Protein AF-A0A1M5EYY9-F1 (afdb_monomer)

Solvent-accessible surface area (backbone atoms only — not comparable to full-atom values): 12484 Å² total; per-residue (Å²): 116,71,72,60,57,56,54,51,54,53,52,53,52,53,55,53,56,55,55,57,59,62,63,67,71,68,77,78,79,82,85,83,82,88,76,80,85,86,78,79,93,73,90,79,90,80,85,82,86,83,90,83,85,82,90,86,84,88,85,92,76,93,71,94,70,79,82,72,68,86,73,81,72,71,72,94,64,74,67,85,48,54,40,85,72,52,74,49,78,46,77,37,87,91,77,74,42,27,37,36,39,36,39,28,36,32,50,79,84,67,50,70,67,62,51,51,51,50,51,64,71,51,48,76,83,57,68,66,54,42,37,38,36,41,38,32,19,49,43,90,87,65,76,72,82,55,96,50,60,76,90,67,45,78,80,53,65,80,50,30,59,34,30,34,32,42,35,41,35,33,56,84,79,69,48,30,37,36,34,36,23,91,73,6,59,67,82,30,72,67,50,76,42,79,55,131

Organism: NCBI:txid1416778

Structure (mmCIF, N/CA/C/O backbone):
data_AF-A0A1M5EYY9-F1
#
_entry.id   AF-A0A1M5EYY9-F1
#
loop_
_atom_site.group_PDB
_atom_site.id
_atom_site.type_symbol
_atom_site.label_atom_id
_atom_site.label_alt_id
_atom_site.label_comp_id
_atom_site.label_asym_id
_atom_site.label_entity_id
_atom_site.label_seq_id
_atom_site.pdbx_PDB_ins_code
_atom_site.Cartn_x
_atom_site.Cartn_y
_atom_site.Cartn_z
_atom_site.occupancy
_atom_site.B_iso_or_equiv
_atom_site.auth_seq_id
_atom_site.auth_comp_id
_atom_site.auth_asym_id
_atom_site.auth_atom_id
_atom_site.pdbx_PDB_model_num
ATOM 1 N N . MET A 1 1 ? -3.120 34.168 -41.313 1.00 60.31 1 MET A N 1
ATOM 2 C CA . MET A 1 1 ? -3.078 32.899 -40.550 1.00 60.31 1 MET A CA 1
ATOM 3 C C . MET A 1 1 ? -1.654 32.469 -40.178 1.00 60.31 1 MET A C 1
ATOM 5 O O . MET A 1 1 ? -1.402 32.264 -39.002 1.00 60.31 1 MET A O 1
ATOM 9 N N . ILE A 1 2 ? -0.697 32.431 -41.116 1.00 65.44 2 ILE A N 1
ATOM 10 C CA . ILE A 1 2 ? 0.693 31.974 -40.869 1.00 65.44 2 ILE A CA 1
ATOM 11 C C . ILE A 1 2 ? 1.450 32.812 -39.813 1.00 65.44 2 ILE A C 1
ATOM 13 O O . ILE A 1 2 ? 2.141 32.257 -38.966 1.00 65.44 2 ILE A O 1
ATOM 17 N N . LYS A 1 3 ? 1.267 34.141 -39.784 1.00 65.44 3 LYS A N 1
ATOM 18 C CA . LYS A 1 3 ? 1.938 35.018 -38.798 1.00 65.44 3 LYS A CA 1
ATOM 19 C C . LYS A 1 3 ? 1.562 34.726 -37.337 1.00 65.44 3 LYS A C 1
ATOM 21 O O . LYS A 1 3 ? 2.393 34.912 -36.457 1.00 65.44 3 LYS A O 1
ATOM 26 N N . LEU A 1 4 ? 0.341 34.251 -37.081 1.00 71.00 4 LEU A N 1
ATOM 27 C CA . LEU A 1 4 ? -0.128 33.967 -35.720 1.00 71.00 4 LEU A CA 1
ATOM 28 C C . LEU A 1 4 ? 0.500 32.674 -35.172 1.00 71.00 4 LEU A C 1
ATOM 30 O O . LEU A 1 4 ? 0.883 32.611 -34.009 1.00 71.00 4 LEU A O 1
ATOM 34 N N . GLN A 1 5 ? 0.677 31.672 -36.038 1.00 70.25 5 GLN A N 1
ATOM 35 C CA . GLN A 1 5 ? 1.289 30.386 -35.690 1.00 70.25 5 GLN A CA 1
ATOM 36 C C . GLN A 1 5 ? 2.778 30.530 -35.342 1.00 70.25 5 GLN A C 1
ATOM 38 O O . GLN A 1 5 ? 3.244 29.948 -34.366 1.00 70.25 5 GLN A O 1
ATOM 43 N N . VAL A 1 6 ? 3.511 31.372 -36.080 1.00 79.00 6 VAL A N 1
ATOM 44 C CA . VAL A 1 6 ? 4.933 31.645 -35.802 1.00 79.00 6 VAL A CA 1
ATOM 45 C C . VAL A 1 6 ? 5.114 32.403 -34.481 1.00 79.00 6 VAL A C 1
ATOM 47 O O . VAL A 1 6 ? 6.054 32.126 -33.740 1.00 79.00 6 VAL A O 1
ATOM 50 N N . SER A 1 7 ? 4.198 33.321 -34.149 1.00 84.06 7 SER A N 1
ATOM 51 C CA . SER A 1 7 ? 4.254 34.077 -32.890 1.00 84.06 7 SER A CA 1
ATOM 52 C C . SER A 1 7 ? 4.060 33.179 -31.667 1.00 84.06 7 SER A C 1
ATOM 54 O O . SER A 1 7 ? 4.813 33.291 -30.703 1.00 84.06 7 SER A O 1
ATOM 56 N N . LEU A 1 8 ? 3.094 32.255 -31.723 1.00 79.44 8 LEU A N 1
ATOM 57 C CA . LEU A 1 8 ? 2.840 31.306 -30.636 1.00 79.44 8 LEU A CA 1
ATOM 58 C C . LEU A 1 8 ? 4.026 30.355 -30.437 1.00 79.44 8 LEU A C 1
ATOM 60 O O . LEU A 1 8 ? 4.475 30.164 -29.310 1.00 79.44 8 LEU A O 1
ATOM 64 N N . ALA A 1 9 ? 4.600 29.827 -31.521 1.00 80.62 9 ALA A N 1
ATOM 65 C CA . ALA A 1 9 ? 5.771 28.952 -31.436 1.00 80.62 9 ALA A CA 1
ATOM 66 C C . ALA A 1 9 ? 6.973 29.637 -30.754 1.00 80.62 9 ALA A C 1
ATOM 68 O O . ALA A 1 9 ? 7.696 29.005 -29.982 1.00 80.62 9 ALA A O 1
ATOM 69 N N . LEU A 1 10 ? 7.163 30.941 -30.986 1.00 81.06 10 LEU A N 1
ATOM 70 C CA . LEU A 1 10 ? 8.251 31.706 -30.378 1.00 81.06 10 LEU A CA 1
ATOM 71 C C . LEU A 1 10 ? 8.053 31.925 -28.868 1.00 81.06 10 LEU A C 1
ATOM 73 O O . LEU A 1 10 ? 9.028 31.910 -28.115 1.00 81.06 10 LEU A O 1
ATOM 77 N N . GLU A 1 11 ? 6.812 32.121 -28.411 1.00 80.81 11 GLU A N 1
ATOM 78 C CA . GLU A 1 11 ? 6.506 32.251 -26.979 1.00 80.81 11 GLU A CA 1
ATOM 79 C C . GLU A 1 11 ? 6.670 30.925 -26.232 1.00 80.81 11 GLU A C 1
ATOM 81 O O . GLU A 1 11 ? 7.304 30.897 -25.174 1.00 80.81 11 GLU A O 1
ATOM 86 N N . TYR A 1 12 ? 6.211 29.813 -26.817 1.00 80.38 12 TYR A N 1
ATOM 87 C CA . TYR A 1 12 ? 6.419 28.477 -26.249 1.00 80.38 12 TYR A CA 1
ATOM 88 C C . TYR A 1 12 ? 7.907 28.138 -26.105 1.00 80.38 12 TYR A C 1
ATOM 90 O O . TYR A 1 12 ? 8.330 27.615 -25.073 1.00 80.38 12 TYR A O 1
ATOM 98 N N . TYR A 1 13 ? 8.726 28.497 -27.096 1.00 79.62 13 TYR A N 1
ATOM 99 C CA . TYR A 1 13 ? 10.167 28.258 -27.042 1.00 79.62 13 TYR A CA 1
ATOM 100 C C . TYR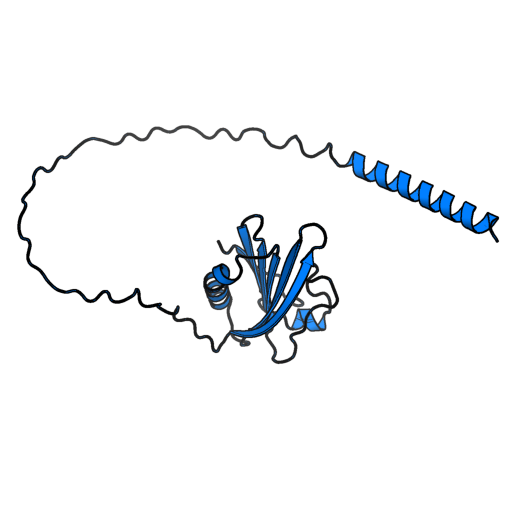 A 1 13 ? 10.867 29.086 -25.947 1.00 79.62 13 TYR A C 1
ATOM 102 O O . TYR A 1 13 ? 11.764 28.588 -25.265 1.00 79.62 13 TYR A O 1
ATOM 110 N N . LYS A 1 14 ? 10.426 30.331 -25.707 1.00 80.19 14 LYS A N 1
ATOM 111 C CA . LYS A 1 14 ? 10.943 31.167 -24.606 1.00 80.19 14 LYS A CA 1
ATOM 112 C C . LYS A 1 14 ? 10.601 30.591 -23.228 1.00 80.19 14 LYS A C 1
ATOM 114 O O . LYS A 1 14 ? 11.478 30.538 -22.365 1.00 80.19 14 LYS A O 1
ATOM 119 N N . LEU A 1 15 ? 9.365 30.124 -23.038 1.00 73.31 15 LEU A N 1
ATOM 120 C CA . LEU A 1 15 ? 8.918 29.457 -21.807 1.00 73.31 15 LEU A CA 1
ATOM 121 C C . LEU A 1 15 ? 9.698 28.163 -21.538 1.00 73.31 15 LEU A C 1
ATOM 123 O O . LEU A 1 15 ? 10.120 27.914 -20.408 1.00 73.31 15 LEU A O 1
ATOM 127 N N . PHE A 1 16 ? 9.964 27.377 -22.583 1.00 74.56 16 PHE A N 1
ATOM 128 C CA . PHE A 1 16 ? 10.744 26.144 -22.484 1.00 74.56 16 PHE A CA 1
ATOM 129 C C . PHE A 1 16 ? 12.193 26.396 -22.023 1.00 74.56 16 PHE A C 1
ATOM 131 O O . PHE A 1 16 ? 12.672 25.738 -21.098 1.00 74.56 16 PHE A O 1
ATOM 138 N N . ILE A 1 17 ? 12.874 27.406 -22.583 1.00 69.50 17 ILE A N 1
ATOM 139 C CA . ILE A 1 17 ? 14.245 27.768 -22.176 1.00 69.50 17 ILE A CA 1
ATOM 140 C C . ILE A 1 17 ? 14.302 28.295 -20.732 1.00 69.50 17 ILE A C 1
ATOM 142 O O . ILE A 1 17 ? 15.270 28.018 -20.019 1.00 69.50 17 ILE A O 1
ATOM 146 N N . MET A 1 18 ? 13.283 29.033 -20.273 1.00 69.00 18 MET A N 1
ATOM 147 C CA . MET A 1 18 ? 13.226 29.515 -18.885 1.00 69.00 18 MET A CA 1
ATOM 148 C C . MET A 1 18 ? 13.110 28.368 -17.871 1.00 69.00 18 MET A C 1
ATOM 150 O O . MET A 1 18 ? 13.798 28.399 -16.851 1.00 69.00 18 MET A O 1
ATOM 154 N N . ASN A 1 19 ? 12.325 27.328 -18.169 1.00 56.75 19 ASN A N 1
ATOM 155 C CA . ASN A 1 19 ? 12.164 26.178 -17.272 1.00 56.75 19 ASN A CA 1
ATOM 156 C C . ASN A 1 19 ? 13.430 25.310 -17.164 1.00 56.75 19 ASN A C 1
ATOM 158 O O . ASN A 1 19 ? 13.747 24.827 -16.077 1.00 56.75 19 ASN A O 1
ATOM 162 N N . ILE A 1 20 ? 14.213 25.173 -18.241 1.00 59.88 20 ILE A N 1
ATOM 163 C CA . ILE A 1 20 ? 15.479 24.415 -18.207 1.00 59.88 20 ILE A CA 1
ATOM 164 C C . ILE A 1 20 ? 16.518 25.094 -17.302 1.00 59.88 20 ILE A C 1
ATOM 166 O O . ILE A 1 20 ? 17.235 24.419 -16.562 1.00 59.88 20 ILE A O 1
ATOM 170 N N . LYS A 1 21 ? 16.583 26.432 -17.300 1.00 54.97 21 LYS A N 1
ATOM 171 C CA . LYS A 1 21 ? 17.525 27.166 -16.437 1.00 54.97 21 LYS A CA 1
ATOM 172 C C . LYS A 1 21 ? 17.175 27.065 -14.951 1.00 54.97 21 LYS A C 1
ATOM 174 O O . LYS A 1 21 ? 1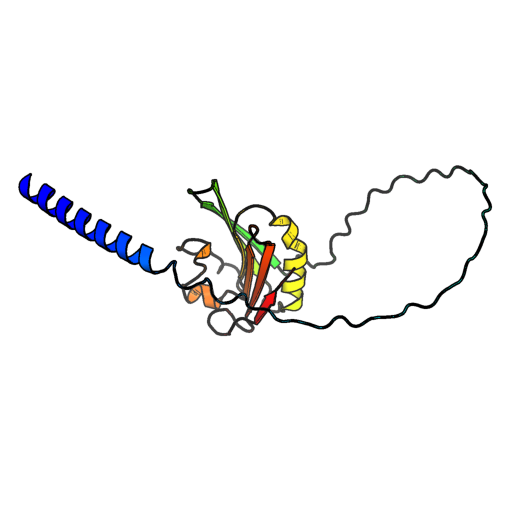8.085 27.064 -14.128 1.00 54.97 21 LYS A O 1
ATOM 179 N N . LEU A 1 22 ? 15.891 26.939 -14.609 1.00 54.88 22 LEU A N 1
ATOM 180 C CA . LEU A 1 22 ? 15.452 26.806 -13.217 1.00 54.88 22 LEU A CA 1
ATOM 181 C C . LEU A 1 22 ? 15.799 25.424 -12.629 1.00 54.88 22 LEU A C 1
ATOM 183 O O . LEU A 1 22 ? 16.134 25.324 -11.453 1.00 54.88 22 LEU A O 1
ATOM 187 N N . SER A 1 23 ? 15.814 24.375 -13.460 1.00 49.88 2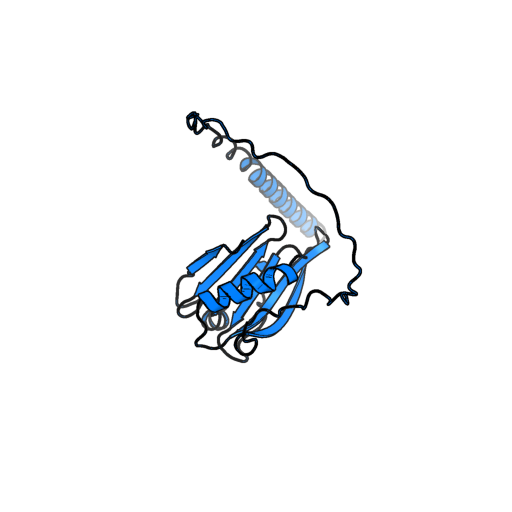3 SER A N 1
ATOM 188 C CA . SER A 1 23 ? 16.187 23.014 -13.045 1.00 49.88 23 SER A CA 1
ATOM 189 C C . SER A 1 23 ? 17.683 22.842 -12.750 1.00 49.88 23 SER A C 1
ATOM 191 O O . SER A 1 23 ? 18.046 21.966 -11.967 1.00 49.88 23 SER A O 1
ATOM 193 N N . LEU A 1 24 ? 18.563 23.651 -13.348 1.00 49.06 24 LEU A N 1
ATOM 194 C CA . LEU A 1 24 ? 20.020 23.504 -13.200 1.00 49.06 24 LEU A CA 1
ATOM 195 C C . LEU A 1 24 ? 20.590 24.154 -11.928 1.00 49.06 24 LEU A C 1
ATOM 197 O O . LEU A 1 24 ? 21.724 23.868 -11.555 1.00 49.06 24 LEU A O 1
ATOM 201 N N . ILE A 1 25 ? 19.813 24.984 -11.226 1.00 51.44 25 ILE A N 1
ATOM 202 C CA . ILE A 1 25 ? 20.265 25.671 -10.001 1.00 51.44 25 ILE A CA 1
ATOM 203 C C . ILE A 1 25 ? 20.054 24.800 -8.741 1.00 51.44 25 ILE A C 1
ATOM 205 O O . ILE A 1 25 ? 20.650 25.060 -7.699 1.00 51.44 25 ILE A O 1
ATOM 209 N N . SER A 1 26 ? 19.291 23.704 -8.826 1.00 44.94 26 SER A N 1
ATOM 210 C CA . SER A 1 26 ? 18.960 22.859 -7.664 1.00 44.94 26 SER A CA 1
ATOM 211 C C . SER A 1 26 ? 19.968 21.736 -7.357 1.00 44.94 26 SER A C 1
ATOM 213 O O . SER A 1 26 ? 19.846 21.089 -6.317 1.00 44.94 26 SER A O 1
ATOM 215 N N . CYS A 1 27 ? 20.960 21.472 -8.213 1.00 44.81 27 CYS A N 1
ATOM 216 C CA . CYS A 1 27 ? 21.860 20.317 -8.044 1.00 44.81 27 CYS A CA 1
ATOM 217 C C . CYS A 1 27 ? 23.117 20.586 -7.194 1.00 44.81 27 CYS A C 1
ATOM 219 O O . CYS A 1 27 ? 23.891 19.663 -6.961 1.00 44.81 27 CYS A O 1
ATOM 221 N N . ALA A 1 28 ? 23.335 21.809 -6.698 1.00 48.44 28 ALA A N 1
ATOM 222 C CA . ALA A 1 28 ? 24.574 22.165 -5.993 1.00 48.44 28 ALA A CA 1
ATOM 223 C C . ALA A 1 28 ? 24.496 22.123 -4.449 1.00 48.44 28 ALA A C 1
ATOM 225 O O . ALA A 1 28 ? 25.491 22.411 -3.791 1.00 48.44 28 ALA A O 1
ATOM 226 N N . ALA A 1 29 ? 23.354 21.766 -3.845 1.00 49.75 29 ALA A N 1
ATOM 227 C CA . ALA A 1 29 ? 23.139 21.930 -2.397 1.00 49.75 29 ALA A CA 1
ATOM 228 C C . ALA A 1 29 ? 23.189 20.642 -1.540 1.00 49.75 29 ALA A C 1
ATOM 230 O O . ALA A 1 29 ? 22.936 20.716 -0.342 1.00 49.75 29 ALA A O 1
ATOM 231 N N . PHE A 1 30 ? 23.540 19.473 -2.092 1.00 48.72 30 PHE A N 1
ATOM 232 C CA . PHE A 1 30 ? 23.491 18.190 -1.355 1.00 48.72 30 PHE A CA 1
ATOM 233 C C . PHE A 1 30 ? 24.850 17.497 -1.132 1.00 48.72 30 PHE A C 1
ATOM 235 O O . 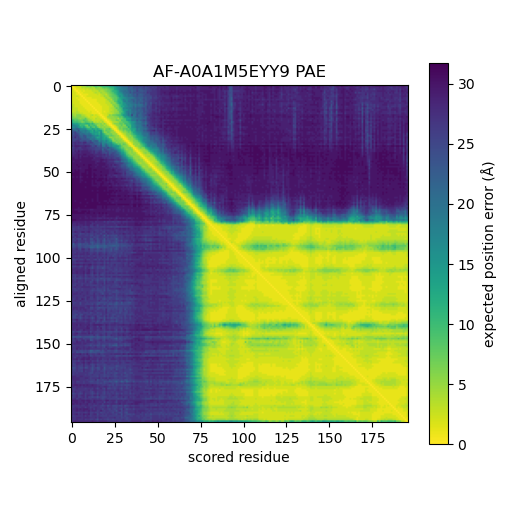PHE A 1 30 ? 24.904 16.287 -0.937 1.00 48.72 30 PHE A O 1
ATOM 242 N N . ALA A 1 31 ? 25.959 18.244 -1.118 1.00 46.03 31 ALA A N 1
ATOM 243 C CA . ALA A 1 31 ? 27.308 17.675 -0.970 1.00 46.03 31 ALA A CA 1
ATOM 244 C C . ALA A 1 31 ? 28.025 17.993 0.365 1.00 46.03 31 ALA A C 1
ATOM 246 O O . ALA A 1 31 ? 29.251 17.963 0.401 1.00 46.03 31 ALA A O 1
ATOM 247 N N . ILE A 1 32 ? 27.315 18.295 1.469 1.00 51.81 32 ILE A N 1
ATOM 248 C CA . ILE A 1 32 ? 27.962 18.630 2.767 1.00 51.81 32 ILE A CA 1
ATOM 249 C C . ILE A 1 32 ? 27.332 17.923 3.989 1.00 51.81 32 ILE A C 1
ATOM 251 O O . ILE A 1 32 ? 27.201 18.518 5.051 1.00 51.81 32 ILE A O 1
ATOM 255 N N . PHE A 1 33 ? 26.951 16.643 3.894 1.00 46.50 33 PHE A N 1
ATOM 256 C CA . PHE A 1 33 ? 26.529 15.876 5.090 1.00 46.50 33 PHE A CA 1
ATOM 257 C C . PHE A 1 33 ? 27.184 14.498 5.264 1.00 46.50 33 PHE A C 1
ATOM 259 O O . PHE A 1 33 ? 26.680 13.654 5.997 1.00 46.50 33 PHE A O 1
ATOM 266 N N . LEU A 1 34 ? 28.366 14.285 4.681 1.00 46.81 34 LEU A N 1
ATOM 267 C CA . LEU A 1 34 ? 29.243 13.175 5.067 1.00 46.81 34 LEU A CA 1
ATOM 268 C C . LEU A 1 34 ? 30.463 13.733 5.798 1.00 46.81 34 LEU A C 1
ATOM 270 O O . LEU A 1 34 ? 31.532 13.899 5.222 1.00 46.81 34 LEU A O 1
ATOM 274 N N . SER A 1 35 ? 30.270 14.049 7.079 1.00 38.69 35 SER A N 1
ATOM 275 C CA . SER A 1 35 ? 31.364 14.330 8.006 1.00 38.69 35 SER A CA 1
ATOM 276 C C . SER A 1 35 ? 31.209 13.443 9.241 1.00 38.69 35 SER A C 1
ATOM 278 O O . SER A 1 35 ? 30.423 13.715 10.141 1.00 38.69 35 SER A O 1
ATOM 280 N N . CYS A 1 36 ? 31.924 12.320 9.182 1.00 36.38 36 CYS A N 1
ATOM 281 C CA . CYS A 1 36 ? 32.606 11.628 10.271 1.00 36.38 36 CYS A CA 1
ATOM 282 C C . CYS A 1 36 ? 31.922 11.606 11.652 1.00 36.38 36 CYS A C 1
ATOM 284 O O . CYS A 1 36 ? 32.175 12.468 12.492 1.00 36.38 36 CYS A O 1
ATOM 286 N N . SER A 1 37 ? 31.190 10.525 11.949 1.00 38.16 37 SER A N 1
ATOM 287 C CA . SER A 1 37 ? 31.068 10.049 13.331 1.00 38.16 37 SER A CA 1
ATOM 288 C C . SER A 1 37 ? 32.141 8.989 13.572 1.00 38.16 37 SER A C 1
ATOM 290 O O . SER A 1 37 ? 32.066 7.869 13.073 1.00 38.16 37 SER A O 1
ATOM 292 N N . ASN A 1 38 ? 33.186 9.412 14.278 1.00 45.59 38 ASN A N 1
ATOM 293 C CA . ASN A 1 38 ? 34.264 8.587 14.800 1.00 45.59 38 ASN A CA 1
ATOM 294 C C . ASN A 1 38 ? 33.724 7.811 16.012 1.00 45.59 38 ASN A C 1
ATOM 296 O O . ASN A 1 38 ? 33.274 8.429 16.978 1.00 45.59 38 ASN A O 1
ATOM 300 N N . GLY A 1 39 ? 33.774 6.480 15.974 1.00 39.44 39 GLY A N 1
ATOM 301 C CA . GLY A 1 39 ? 33.230 5.616 17.022 1.00 39.44 39 GLY A CA 1
ATOM 302 C C . GLY A 1 39 ? 34.178 4.484 17.397 1.00 39.44 39 GLY A C 1
ATOM 303 O O . GLY A 1 39 ? 33.985 3.365 16.953 1.00 39.44 39 GLY A O 1
ATOM 304 N N . ASN A 1 40 ? 35.184 4.828 18.205 1.00 38.59 40 ASN A N 1
ATOM 305 C CA . ASN A 1 40 ? 35.951 4.004 19.149 1.00 38.59 40 ASN A CA 1
ATOM 306 C C . ASN A 1 40 ? 36.072 2.487 18.908 1.00 38.59 40 ASN A C 1
ATOM 308 O O . ASN A 1 40 ? 35.188 1.710 19.268 1.00 38.59 40 ASN A O 1
ATOM 312 N N . ASP A 1 41 ? 37.290 2.084 18.544 1.00 45.34 41 ASP A N 1
ATOM 313 C CA . ASP A 1 41 ? 37.841 0.759 18.811 1.00 45.34 41 ASP A CA 1
ATOM 314 C C . ASP A 1 41 ? 37.881 0.483 20.322 1.00 45.34 41 ASP A C 1
ATOM 316 O O . ASP A 1 41 ? 38.581 1.158 21.088 1.00 45.34 41 ASP A O 1
ATOM 320 N N . LYS A 1 42 ? 37.173 -0.558 20.765 1.00 43.19 42 LYS A N 1
ATOM 321 C CA . LYS A 1 42 ? 37.460 -1.228 22.034 1.00 43.19 42 LYS A CA 1
ATOM 322 C C . LYS A 1 42 ? 37.739 -2.700 21.776 1.00 43.19 42 LYS A C 1
ATOM 324 O O . LYS A 1 42 ? 36.891 -3.440 21.296 1.00 43.19 42 LYS A O 1
ATOM 329 N N . LYS A 1 43 ? 38.976 -3.061 22.119 1.00 41.59 43 LYS A N 1
ATOM 330 C CA . LYS A 1 43 ? 39.503 -4.412 22.292 1.00 41.59 43 LYS A CA 1
ATOM 331 C C . LYS A 1 43 ? 38.551 -5.266 23.127 1.00 41.59 43 LYS A C 1
ATOM 333 O O . LYS A 1 43 ? 38.216 -4.870 24.241 1.00 41.59 43 LYS A O 1
ATOM 338 N N . GLU A 1 44 ? 38.262 -6.464 22.642 1.00 40.69 44 GLU A N 1
ATOM 339 C CA . GLU A 1 44 ? 37.869 -7.589 23.484 1.00 40.69 44 GLU A CA 1
ATOM 340 C C . GLU A 1 44 ? 38.920 -8.693 23.352 1.00 40.69 44 GLU A C 1
ATOM 342 O O . GLU A 1 44 ? 39.255 -9.152 22.259 1.00 40.69 44 GLU A O 1
ATOM 347 N N . GLU A 1 45 ? 39.494 -9.048 24.499 1.00 40.41 45 GLU A N 1
ATOM 348 C CA . GLU A 1 45 ? 40.287 -10.250 24.710 1.00 40.41 45 GLU A CA 1
ATOM 349 C C . GLU A 1 45 ? 39.358 -11.468 24.672 1.00 40.41 45 GLU A C 1
ATOM 351 O O . GLU A 1 45 ? 38.385 -11.521 25.420 1.00 40.41 45 GLU A O 1
ATOM 356 N N . SER A 1 46 ? 39.694 -12.491 23.883 1.00 35.88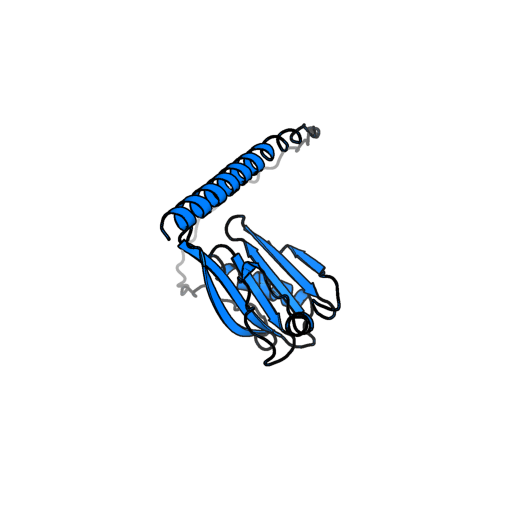 46 SER A N 1
ATOM 357 C CA . SER A 1 46 ? 39.155 -13.836 24.094 1.00 35.88 46 SER A CA 1
ATOM 358 C C . SER A 1 46 ? 40.279 -14.792 24.474 1.00 35.88 46 SER A C 1
ATOM 360 O O . SER A 1 46 ? 41.226 -15.024 23.718 1.00 35.88 46 SER A O 1
ATOM 362 N N . ILE A 1 47 ? 40.142 -15.318 25.685 1.00 38.47 47 ILE A N 1
ATOM 363 C CA . ILE A 1 47 ? 40.991 -16.305 26.341 1.00 38.47 47 ILE A CA 1
ATOM 364 C C . ILE A 1 47 ? 40.880 -17.673 25.649 1.00 38.47 47 ILE A C 1
ATOM 366 O O . ILE A 1 47 ? 39.869 -18.032 25.053 1.00 38.47 47 ILE A O 1
ATOM 370 N N . LYS A 1 48 ? 41.993 -18.400 25.749 1.00 34.56 48 LYS A N 1
ATOM 371 C CA . LYS A 1 48 ? 42.347 -19.695 25.167 1.00 34.56 48 LYS A CA 1
ATOM 372 C C . LYS A 1 48 ? 41.592 -20.917 25.723 1.00 34.56 48 LYS A C 1
ATOM 374 O O . LYS A 1 48 ? 41.274 -20.959 26.906 1.00 34.56 48 LYS A O 1
ATOM 379 N N . ASN A 1 49 ? 41.606 -21.954 24.871 1.00 33.91 49 ASN A N 1
ATOM 380 C CA . ASN A 1 49 ? 41.585 -23.409 25.116 1.00 33.91 49 ASN A CA 1
ATOM 381 C C . ASN A 1 49 ? 40.218 -24.019 25.482 1.00 33.91 49 ASN A C 1
ATOM 383 O O . ASN A 1 49 ? 39.530 -23.564 26.382 1.00 33.91 49 ASN A O 1
ATOM 387 N N . THR A 1 50 ? 39.784 -25.105 24.834 1.00 34.09 50 THR A N 1
ATOM 388 C CA . THR A 1 50 ? 40.417 -26.427 24.985 1.00 34.09 50 THR A CA 1
ATOM 389 C C . THR A 1 50 ? 40.120 -27.361 23.802 1.00 34.09 50 THR A C 1
ATOM 391 O O . THR A 1 50 ? 38.986 -27.420 23.329 1.00 34.09 50 THR A O 1
ATOM 394 N N . ASP A 1 51 ? 41.154 -28.093 23.383 1.00 37.88 51 ASP A N 1
ATOM 395 C CA . ASP A 1 51 ? 41.125 -29.292 22.542 1.00 37.88 51 ASP A CA 1
ATOM 396 C C . ASP A 1 51 ? 40.234 -30.395 23.130 1.00 37.88 51 ASP A C 1
ATOM 398 O O . ASP A 1 51 ? 40.306 -30.666 24.331 1.00 37.88 51 ASP A O 1
ATOM 402 N N . ILE A 1 52 ? 39.486 -31.099 22.273 1.00 38.69 52 ILE A N 1
ATOM 403 C CA . ILE A 1 52 ? 39.180 -32.520 22.476 1.00 38.69 52 ILE A CA 1
ATOM 404 C C . ILE A 1 52 ? 39.404 -33.256 21.155 1.00 38.69 52 ILE A C 1
ATOM 406 O O . ILE A 1 52 ? 38.791 -32.974 20.127 1.00 38.69 52 ILE A O 1
ATOM 410 N N . ASP A 1 53 ? 40.328 -34.197 21.262 1.00 32.75 53 ASP A N 1
ATOM 411 C CA . ASP A 1 53 ? 40.827 -35.137 20.279 1.00 32.75 53 ASP A CA 1
ATOM 412 C C . ASP A 1 53 ? 39.812 -36.215 19.843 1.00 32.75 53 ASP A C 1
ATOM 414 O O . ASP A 1 53 ? 39.014 -36.713 20.632 1.00 32.75 53 ASP A O 1
ATOM 418 N N . SER A 1 54 ? 40.033 -36.671 18.603 1.00 39.41 54 SER A N 1
ATOM 419 C CA . SER A 1 54 ? 39.974 -38.070 18.130 1.00 39.41 54 SER A CA 1
ATOM 420 C C . SER A 1 54 ? 38.631 -38.772 17.844 1.00 39.41 54 SER A C 1
ATOM 422 O O . SER A 1 54 ? 37.994 -39.376 18.696 1.00 39.41 54 SER A O 1
ATOM 424 N N . ILE A 1 55 ? 38.303 -38.785 16.544 1.00 38.06 55 ILE A N 1
ATOM 425 C CA . ILE A 1 55 ? 38.134 -39.953 15.643 1.00 38.06 55 ILE A CA 1
ATOM 426 C C . ILE A 1 55 ? 37.687 -41.290 16.271 1.00 38.06 55 ILE A C 1
ATOM 428 O O . ILE A 1 55 ? 38.448 -41.948 16.975 1.00 38.06 55 ILE A O 1
ATOM 432 N N . THR A 1 56 ? 36.554 -41.820 15.791 1.00 32.59 56 THR A N 1
ATOM 433 C CA . THR A 1 56 ? 36.411 -43.246 15.427 1.00 32.59 56 THR A CA 1
ATOM 434 C C . THR A 1 56 ? 35.454 -43.382 14.231 1.00 32.59 56 THR A C 1
ATOM 436 O O . THR A 1 56 ? 34.403 -42.748 14.197 1.00 32.59 56 THR A O 1
ATOM 439 N N . ILE A 1 57 ? 35.875 -44.157 13.226 1.00 38.34 57 ILE A N 1
ATOM 440 C CA . ILE A 1 57 ? 35.177 -44.502 11.972 1.00 38.34 57 ILE A CA 1
ATOM 441 C C . ILE A 1 57 ? 34.505 -45.882 12.136 1.00 38.34 57 ILE A C 1
ATOM 443 O O . ILE A 1 57 ? 35.022 -46.696 12.899 1.00 38.34 57 ILE A O 1
ATOM 447 N N . LEU A 1 58 ? 33.472 -46.135 11.309 1.00 32.09 58 LEU A N 1
ATOM 448 C CA . LEU A 1 58 ? 32.676 -47.365 11.068 1.00 32.09 58 LEU A CA 1
ATOM 449 C C . LEU A 1 58 ? 31.378 -47.383 11.906 1.00 32.09 58 LEU A C 1
ATOM 451 O O . LEU A 1 58 ? 31.425 -47.179 13.108 1.00 32.09 58 LEU A O 1
ATOM 455 N N . ASP A 1 59 ? 30.174 -47.487 11.338 1.00 32.47 59 ASP A N 1
ATOM 456 C CA . ASP A 1 59 ? 29.754 -48.453 10.320 1.00 32.47 59 ASP A CA 1
ATOM 457 C C . ASP A 1 59 ? 28.889 -47.884 9.185 1.00 32.47 59 ASP A C 1
ATOM 459 O O . ASP A 1 59 ? 28.092 -46.957 9.339 1.00 32.47 59 ASP A O 1
ATOM 463 N N . LEU A 1 60 ? 29.070 -48.523 8.031 1.00 45.09 60 LEU A N 1
ATOM 464 C CA . LEU A 1 60 ? 28.289 -48.410 6.811 1.00 45.09 60 LEU A CA 1
ATOM 465 C C . LEU A 1 60 ? 27.188 -49.476 6.887 1.00 45.09 60 LEU A C 1
ATOM 467 O O . LEU A 1 60 ? 27.464 -50.635 6.602 1.00 45.09 60 LEU A O 1
ATOM 471 N N . GLU A 1 61 ? 25.955 -49.107 7.237 1.00 39.50 61 GLU A N 1
ATOM 472 C CA . GLU A 1 61 ? 24.797 -49.950 6.929 1.00 39.50 61 GLU A CA 1
ATOM 473 C C . GLU A 1 61 ? 23.632 -49.135 6.364 1.00 39.50 61 GLU A C 1
ATOM 475 O O . GLU A 1 61 ? 23.220 -48.076 6.838 1.00 39.50 61 GLU A O 1
ATOM 480 N N . GLU A 1 62 ? 23.176 -49.677 5.250 1.00 47.50 62 GLU A N 1
ATOM 481 C CA . GLU A 1 62 ? 22.220 -49.214 4.273 1.00 47.50 62 GLU A CA 1
ATOM 482 C C . GLU A 1 62 ? 20.816 -49.156 4.887 1.00 47.50 62 GLU A C 1
ATOM 484 O O . GLU A 1 62 ? 20.248 -50.165 5.298 1.00 47.50 62 GLU A O 1
ATOM 489 N N . THR A 1 63 ? 20.217 -47.968 4.959 1.00 34.38 63 THR A N 1
ATOM 490 C CA . THR A 1 63 ? 18.776 -47.847 5.205 1.00 34.38 63 THR A CA 1
ATOM 491 C C . THR A 1 63 ? 18.182 -46.902 4.178 1.00 34.38 63 THR A C 1
ATOM 493 O O . THR A 1 63 ? 18.375 -45.688 4.235 1.00 34.38 63 THR A O 1
ATOM 496 N N . ASN A 1 64 ? 17.460 -47.495 3.228 1.00 47.50 64 ASN A N 1
ATOM 497 C CA . ASN A 1 64 ? 16.599 -46.831 2.260 1.00 47.50 64 ASN A CA 1
ATOM 498 C C . ASN A 1 64 ? 15.695 -45.803 2.956 1.00 47.50 64 ASN A C 1
ATOM 500 O O . ASN A 1 64 ? 14.642 -46.146 3.492 1.00 47.50 64 ASN A O 1
ATOM 504 N N . ARG A 1 65 ? 16.101 -44.530 2.936 1.00 33.31 65 ARG A N 1
ATOM 505 C CA . ARG A 1 65 ? 15.212 -43.399 3.190 1.00 33.31 65 ARG A CA 1
ATOM 506 C C . ARG A 1 65 ? 14.734 -42.885 1.847 1.00 33.31 65 ARG A C 1
ATOM 508 O O . ARG A 1 65 ? 15.474 -42.238 1.111 1.00 33.31 65 ARG A O 1
ATOM 515 N N . THR A 1 66 ? 13.480 -43.203 1.551 1.00 35.72 66 THR A N 1
ATOM 516 C CA . THR A 1 66 ? 12.638 -42.435 0.642 1.00 35.72 66 THR A CA 1
ATOM 517 C C . THR A 1 66 ? 12.893 -40.954 0.895 1.00 35.72 66 THR A C 1
ATOM 519 O O . THR A 1 66 ? 12.753 -40.480 2.022 1.00 35.72 66 THR A O 1
ATOM 522 N N . ILE A 1 67 ? 13.327 -40.251 -0.147 1.00 40.34 67 ILE A N 1
ATOM 523 C CA . ILE A 1 67 ? 13.425 -38.797 -0.164 1.00 40.34 67 ILE A CA 1
ATOM 524 C C . ILE A 1 67 ? 11.985 -38.293 -0.071 1.00 40.34 67 ILE A C 1
ATOM 526 O O . ILE A 1 67 ? 11.282 -38.191 -1.075 1.00 40.34 67 ILE A O 1
ATOM 530 N N . GLU A 1 68 ? 11.516 -38.056 1.151 1.00 38.12 68 GLU A N 1
ATOM 531 C CA . GLU A 1 68 ? 10.371 -37.190 1.366 1.00 38.12 68 GLU A CA 1
ATOM 532 C C . GLU A 1 68 ? 10.809 -35.799 0.917 1.00 38.12 68 GLU A C 1
ATOM 534 O O . GLU A 1 68 ? 11.700 -35.172 1.495 1.00 38.12 68 GLU A O 1
ATOM 539 N N . SER A 1 69 ? 10.230 -35.390 -0.212 1.00 40.03 69 SER A N 1
ATOM 540 C CA . SER A 1 69 ? 10.207 -34.014 -0.691 1.00 40.03 69 SER A CA 1
ATOM 541 C C . SER A 1 69 ? 10.011 -33.075 0.499 1.00 40.03 69 SER A C 1
ATOM 543 O O . SER A 1 69 ? 9.158 -33.385 1.334 1.00 40.03 69 SER A O 1
ATOM 545 N N . PRO A 1 70 ? 10.747 -31.951 0.595 1.00 39.12 70 PRO A N 1
ATOM 546 C CA . PRO A 1 70 ? 10.483 -30.954 1.618 1.00 39.12 70 PRO A CA 1
ATOM 547 C C . PRO A 1 70 ? 9.017 -30.563 1.484 1.00 39.12 70 PRO A C 1
ATOM 549 O O . PRO A 1 70 ? 8.589 -30.022 0.466 1.00 39.12 70 PRO A O 1
ATOM 552 N N . THR A 1 71 ? 8.233 -30.983 2.466 1.00 38.00 71 THR A N 1
ATOM 553 C CA . THR A 1 71 ? 6.817 -30.704 2.558 1.00 38.00 71 THR A CA 1
ATOM 554 C C . THR A 1 71 ? 6.701 -29.196 2.646 1.00 38.00 71 THR A C 1
ATOM 556 O O . THR A 1 71 ? 7.217 -28.595 3.591 1.00 38.00 71 THR A O 1
ATOM 559 N N . ASP A 1 72 ? 6.063 -28.601 1.640 1.00 44.06 72 ASP A N 1
ATOM 560 C CA . ASP A 1 72 ? 5.547 -27.242 1.678 1.00 44.06 72 ASP A CA 1
ATOM 561 C C . ASP A 1 72 ? 4.667 -27.128 2.924 1.00 44.06 72 ASP A C 1
ATOM 563 O O . ASP A 1 72 ? 3.481 -27.461 2.917 1.00 44.06 72 ASP A O 1
ATOM 567 N N . SER A 1 73 ? 5.261 -26.722 4.043 1.00 45.81 73 SER A N 1
ATOM 568 C CA . SER A 1 73 ? 4.499 -26.243 5.176 1.00 45.81 73 SER A CA 1
ATOM 569 C C . SER A 1 73 ? 3.879 -24.935 4.709 1.00 45.81 73 SER A C 1
ATOM 571 O O . SER A 1 73 ? 4.508 -23.878 4.809 1.00 45.81 73 SER A O 1
ATOM 573 N N . GLU A 1 74 ? 2.675 -25.024 4.135 1.00 52.31 74 GLU A N 1
ATOM 574 C CA . GLU A 1 74 ? 1.793 -23.876 3.993 1.00 52.31 74 GLU A CA 1
ATOM 575 C C . GLU A 1 74 ? 1.826 -23.138 5.336 1.00 52.31 74 GLU A C 1
ATOM 577 O O . GLU A 1 74 ? 1.579 -23.758 6.380 1.00 52.31 74 GLU A O 1
ATOM 582 N N . PRO A 1 75 ? 2.200 -21.848 5.362 1.00 49.31 75 PRO A N 1
ATOM 583 C CA . PRO A 1 75 ? 2.117 -21.089 6.592 1.00 49.31 75 PRO A CA 1
ATOM 584 C C . PRO A 1 75 ? 0.675 -21.192 7.083 1.00 49.31 75 PRO A C 1
ATOM 586 O O . PRO A 1 75 ? -0.260 -21.064 6.291 1.00 49.31 75 PRO A O 1
ATOM 589 N N . ALA A 1 76 ? 0.506 -21.454 8.380 1.00 46.88 76 ALA A N 1
ATOM 590 C CA . ALA A 1 76 ? -0.782 -21.593 9.056 1.00 46.88 76 ALA A CA 1
ATOM 591 C C . ALA A 1 76 ? -1.514 -20.239 9.151 1.00 46.88 76 ALA A C 1
ATOM 593 O O . ALA A 1 76 ? -1.933 -19.800 10.216 1.00 46.88 76 ALA A O 1
ATOM 594 N N . TYR A 1 77 ? -1.639 -19.550 8.024 1.00 58.34 77 TYR A N 1
ATOM 595 C CA . TYR A 1 77 ? -2.397 -18.337 7.868 1.00 58.34 77 TYR A CA 1
ATOM 596 C C . TYR A 1 77 ? -3.807 -18.714 7.428 1.00 58.34 77 TYR A C 1
ATOM 598 O O . TYR A 1 77 ? -4.018 -19.408 6.431 1.00 58.34 77 TYR A O 1
ATOM 606 N N . ASN A 1 78 ? -4.802 -18.259 8.183 1.00 60.97 78 ASN A N 1
ATOM 607 C CA . ASN A 1 78 ? -6.188 -18.483 7.819 1.00 60.97 78 ASN A CA 1
ATOM 608 C C . ASN A 1 78 ? -6.552 -17.588 6.621 1.00 60.97 78 ASN A C 1
ATOM 610 O O . ASN A 1 78 ? -7.023 -16.470 6.802 1.00 60.97 78 ASN A O 1
ATOM 614 N N . ASN A 1 79 ? -6.379 -18.097 5.398 1.00 63.69 79 ASN A N 1
ATOM 615 C CA . ASN A 1 79 ? -6.718 -17.416 4.138 1.00 63.69 79 ASN A CA 1
ATOM 616 C C . ASN A 1 79 ? -8.183 -16.933 4.036 1.00 63.69 79 ASN A C 1
ATOM 618 O O . ASN A 1 79 ? -8.534 -16.266 3.067 1.00 63.69 79 ASN A O 1
ATOM 622 N N . SER A 1 80 ? -9.060 -17.236 5.002 1.00 73.94 80 SER A N 1
ATOM 623 C CA . SER A 1 80 ? -10.435 -16.721 5.001 1.00 73.94 80 SER A CA 1
ATOM 624 C C . SER A 1 80 ? -10.557 -15.229 5.339 1.00 73.94 80 SER A C 1
ATOM 626 O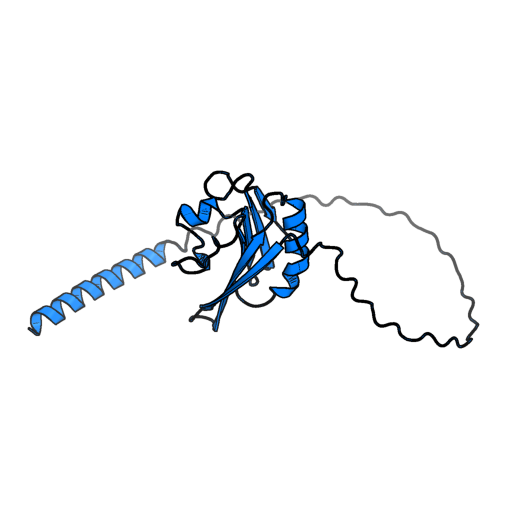 O . SER A 1 80 ? -11.560 -14.629 4.960 1.00 73.94 80 SER A O 1
ATOM 628 N N . ILE A 1 81 ? -9.576 -14.618 6.022 1.00 89.19 81 ILE A N 1
ATOM 629 C CA . ILE A 1 81 ? -9.710 -13.233 6.528 1.00 89.19 81 ILE A CA 1
ATOM 630 C C . ILE A 1 81 ? -9.187 -12.150 5.573 1.00 89.19 81 ILE A C 1
ATOM 632 O O . ILE A 1 81 ? -9.558 -10.987 5.730 1.00 89.19 81 ILE A O 1
ATOM 636 N N . ILE A 1 82 ? -8.339 -12.510 4.603 1.00 94.69 82 ILE A N 1
ATOM 637 C CA . ILE A 1 82 ? -7.850 -11.618 3.544 1.00 94.69 82 ILE A CA 1
ATOM 638 C C . ILE A 1 82 ? -8.138 -12.279 2.204 1.00 94.69 82 ILE A C 1
ATOM 640 O O . ILE A 1 82 ? -7.620 -13.350 1.896 1.00 94.69 82 ILE A O 1
ATOM 644 N N . LYS A 1 83 ? -8.937 -11.611 1.382 1.00 94.75 83 LYS A N 1
ATOM 645 C CA . LYS A 1 83 ? -9.371 -12.109 0.083 1.00 94.75 83 LYS A CA 1
ATOM 646 C C . LYS A 1 83 ? -8.841 -11.211 -1.023 1.00 94.75 83 LYS A C 1
ATOM 648 O O . LYS A 1 83 ? -9.100 -10.012 -1.029 1.00 94.75 83 LYS A O 1
ATOM 653 N N . LEU A 1 84 ? -8.139 -11.797 -1.987 1.00 95.19 84 LEU A N 1
ATOM 654 C CA . LEU A 1 84 ? -7.755 -11.102 -3.214 1.00 95.19 84 LEU A CA 1
ATOM 655 C C . LEU A 1 84 ? -9.008 -10.699 -4.008 1.00 95.19 84 LEU A C 1
ATOM 657 O O . LEU A 1 84 ? -9.895 -11.524 -4.228 1.00 95.19 84 LEU A O 1
ATOM 661 N N . ILE A 1 85 ? -9.064 -9.441 -4.443 1.00 96.12 85 ILE A N 1
ATOM 662 C CA . ILE A 1 85 ? -10.141 -8.907 -5.282 1.00 96.12 85 ILE A CA 1
ATOM 663 C C . ILE A 1 85 ? -9.679 -8.840 -6.734 1.00 96.12 85 ILE A C 1
ATOM 665 O O . ILE A 1 85 ? -10.276 -9.479 -7.593 1.00 96.12 85 ILE A O 1
ATOM 669 N N . ASP A 1 86 ? -8.636 -8.054 -7.002 1.00 97.19 86 ASP A N 1
ATOM 670 C CA . ASP A 1 86 ? -8.135 -7.812 -8.356 1.00 97.19 86 ASP A CA 1
ATOM 671 C C . ASP A 1 86 ? -6.698 -7.266 -8.323 1.00 97.19 86 ASP A C 1
ATOM 673 O O . ASP A 1 86 ? -6.202 -6.839 -7.275 1.00 97.19 86 ASP A O 1
ATOM 677 N N . SER A 1 87 ? -6.024 -7.246 -9.471 1.00 97.69 87 SER A N 1
ATOM 678 C CA . SER A 1 87 ? -4.706 -6.640 -9.638 1.00 97.69 87 SER A CA 1
ATOM 679 C C . SER A 1 87 ? -4.589 -5.900 -10.967 1.00 97.69 87 SER A C 1
ATOM 681 O O . SER A 1 87 ? -5.053 -6.367 -12.004 1.00 97.69 87 SER A O 1
ATOM 683 N N . LYS A 1 88 ? -3.932 -4.739 -10.945 1.00 98.00 88 LYS A N 1
ATOM 684 C CA . LYS A 1 88 ? -3.694 -3.905 -12.125 1.00 98.00 88 LYS A CA 1
ATOM 685 C C . LYS A 1 88 ? -2.226 -3.530 -12.211 1.00 98.00 88 LYS A C 1
ATOM 687 O O . LYS A 1 88 ? -1.634 -3.098 -11.222 1.00 98.00 88 LYS A O 1
ATOM 692 N N . GLN A 1 89 ? -1.675 -3.635 -13.415 1.00 97.75 89 GLN A N 1
ATOM 693 C CA . GLN A 1 89 ? -0.332 -3.176 -13.746 1.00 97.75 89 GLN A CA 1
ATOM 694 C C . GLN A 1 89 ? -0.375 -1.898 -14.586 1.00 97.75 89 GLN A C 1
ATOM 696 O O . GLN A 1 89 ? -1.287 -1.680 -15.385 1.00 97.75 89 GLN A O 1
ATOM 701 N N . GLU A 1 90 ? 0.638 -1.063 -14.403 1.00 97.75 90 GLU A N 1
ATOM 702 C CA . GLU A 1 90 ? 0.895 0.154 -15.163 1.00 97.75 90 GLU A CA 1
ATOM 703 C C . GLU A 1 90 ? 2.349 0.119 -15.643 1.00 97.75 90 GLU A C 1
ATOM 705 O O . GLU A 1 90 ? 3.278 0.196 -14.833 1.00 97.75 90 GLU A O 1
ATOM 710 N N . ILE A 1 91 ? 2.544 -0.041 -16.955 1.00 97.19 91 ILE A N 1
ATOM 711 C CA . ILE A 1 91 ? 3.876 -0.090 -17.564 1.00 97.19 91 ILE A CA 1
ATOM 712 C C . ILE A 1 91 ? 4.519 1.296 -17.509 1.00 97.19 91 ILE A C 1
ATOM 714 O O . ILE A 1 91 ? 3.898 2.308 -17.825 1.00 97.19 91 ILE A O 1
ATOM 718 N N . ARG A 1 92 ? 5.794 1.328 -17.137 1.00 93.69 92 ARG A N 1
ATOM 719 C CA . ARG A 1 92 ? 6.640 2.515 -17.136 1.00 93.69 92 ARG A CA 1
ATOM 720 C C . ARG A 1 92 ? 7.352 2.608 -18.479 1.00 93.69 92 ARG A C 1
ATOM 722 O O . ARG A 1 92 ? 8.274 1.849 -18.762 1.00 93.69 92 ARG A O 1
ATOM 729 N N . GLU A 1 93 ? 6.944 3.567 -19.301 1.00 93.19 93 GLU A N 1
ATOM 730 C CA . GLU A 1 93 ? 7.463 3.722 -20.670 1.00 93.19 93 GLU A CA 1
ATOM 731 C C . GLU A 1 93 ? 8.982 3.959 -20.736 1.00 93.19 93 GLU A C 1
ATOM 733 O O . GLU A 1 93 ? 9.615 3.619 -21.732 1.00 93.19 93 GLU A O 1
ATOM 738 N N . LEU A 1 94 ? 9.577 4.521 -19.678 1.00 91.75 94 LEU A N 1
ATOM 739 C CA . LEU A 1 94 ? 10.997 4.881 -19.647 1.00 91.75 94 LEU A CA 1
ATOM 740 C C . LEU A 1 94 ? 11.936 3.667 -19.576 1.00 91.75 94 LEU A C 1
ATOM 742 O O . LEU A 1 94 ? 13.011 3.693 -20.169 1.00 91.75 94 LEU A O 1
ATOM 746 N N . ASP A 1 95 ? 11.565 2.643 -18.806 1.00 91.56 95 ASP A N 1
ATOM 747 C CA . ASP A 1 95 ? 12.439 1.518 -18.450 1.00 91.56 95 ASP A CA 1
ATOM 748 C C . ASP A 1 95 ? 11.823 0.143 -18.768 1.00 91.56 95 ASP A C 1
ATOM 750 O O . ASP A 1 95 ? 12.476 -0.881 -18.578 1.00 91.56 95 ASP A O 1
ATOM 754 N N . GLY A 1 96 ? 10.581 0.104 -19.268 1.00 91.38 96 GLY A N 1
ATOM 755 C CA . GLY A 1 96 ? 9.848 -1.133 -19.551 1.00 91.38 96 GLY A CA 1
ATOM 756 C C . GLY A 1 96 ? 9.446 -1.912 -18.295 1.00 91.38 96 GLY A C 1
ATOM 757 O O . GLY A 1 96 ? 8.904 -3.011 -18.404 1.00 91.38 96 GLY A O 1
ATOM 758 N N . ASN A 1 97 ? 9.703 -1.361 -17.105 1.00 95.38 97 ASN A N 1
ATOM 759 C CA . ASN A 1 97 ? 9.283 -1.930 -15.834 1.00 95.38 97 ASN A CA 1
ATOM 760 C C . ASN A 1 97 ? 7.795 -1.607 -15.588 1.00 95.38 97 ASN A C 1
ATOM 762 O O . ASN A 1 97 ? 7.125 -1.014 -16.433 1.00 95.38 97 ASN A O 1
ATOM 766 N N . PHE A 1 98 ? 7.237 -1.984 -14.441 1.00 97.44 98 PHE A N 1
ATOM 767 C CA . PHE A 1 98 ? 5.831 -1.728 -14.139 1.00 97.44 98 PHE A CA 1
ATOM 768 C C . PHE A 1 98 ? 5.595 -1.405 -12.669 1.00 97.44 98 PHE A C 1
ATOM 770 O O . PHE A 1 98 ? 6.305 -1.875 -11.785 1.00 97.44 98 PHE A O 1
ATOM 777 N N . ASN A 1 99 ? 4.571 -0.604 -12.406 1.00 97.81 99 ASN A N 1
ATOM 778 C CA . ASN A 1 99 ? 3.970 -0.502 -11.084 1.00 97.81 99 ASN A CA 1
ATOM 779 C C . ASN A 1 99 ? 2.767 -1.440 -11.042 1.00 97.81 99 ASN A C 1
ATOM 781 O O . ASN A 1 99 ? 2.059 -1.578 -12.038 1.00 97.81 99 ASN A O 1
ATOM 785 N N . GLN A 1 100 ? 2.503 -2.059 -9.902 1.00 98.31 100 GLN A N 1
ATOM 786 C CA . GLN A 1 100 ? 1.339 -2.913 -9.724 1.00 98.31 100 GLN A CA 1
ATOM 787 C C . GLN A 1 100 ? 0.611 -2.544 -8.443 1.00 98.31 100 GLN A C 1
ATOM 789 O O . GLN A 1 100 ? 1.225 -2.313 -7.403 1.00 98.31 100 GLN A O 1
ATOM 794 N N . MET A 1 101 ? -0.714 -2.518 -8.532 1.00 98.62 101 MET A N 1
ATOM 795 C CA . MET A 1 101 ? -1.605 -2.388 -7.394 1.00 98.62 101 MET A CA 1
ATOM 796 C C . MET A 1 101 ? -2.467 -3.638 -7.305 1.00 98.62 101 MET A C 1
ATOM 798 O O . MET A 1 101 ? -3.073 -4.045 -8.291 1.00 98.62 101 MET A O 1
ATOM 802 N N . THR A 1 102 ? -2.527 -4.238 -6.125 1.00 98.38 102 THR A N 1
ATOM 803 C CA . THR A 1 102 ? -3.337 -5.419 -5.839 1.00 98.38 102 THR A CA 1
ATOM 804 C C . THR A 1 102 ? -4.317 -5.071 -4.730 1.00 98.38 102 THR A C 1
ATOM 806 O O . THR A 1 102 ? -3.921 -4.551 -3.688 1.00 98.38 102 THR A O 1
ATOM 809 N N . LEU A 1 103 ? -5.601 -5.310 -4.972 1.00 98.06 103 LEU A N 1
ATOM 810 C CA . LEU A 1 103 ? -6.680 -4.952 -4.063 1.00 98.06 103 LEU A CA 1
ATOM 811 C C . LEU A 1 103 ? -7.126 -6.190 -3.294 1.00 98.06 103 LEU A C 1
ATOM 813 O O . LEU A 1 103 ? -7.350 -7.249 -3.881 1.00 98.06 103 LEU A O 1
ATOM 817 N N . PHE A 1 104 ? -7.298 -6.028 -1.992 1.00 97.38 104 PHE A N 1
ATOM 818 C CA . PHE A 1 104 ? -7.763 -7.063 -1.086 1.00 97.38 104 PHE A CA 1
ATOM 819 C C . PHE A 1 104 ? -8.981 -6.584 -0.314 1.00 97.38 104 PHE A C 1
ATOM 821 O O . PHE A 1 104 ? -9.108 -5.406 0.013 1.00 97.38 104 PHE A O 1
ATOM 828 N N . GLU A 1 105 ? -9.849 -7.523 0.020 1.00 95.94 105 GLU A N 1
ATOM 829 C CA . GLU A 1 105 ? -10.878 -7.370 1.034 1.00 95.94 105 GLU A CA 1
ATOM 830 C C . GLU A 1 105 ? -10.368 -7.994 2.327 1.00 95.94 105 GLU A C 1
ATOM 832 O O . GLU A 1 105 ? -9.754 -9.063 2.297 1.00 95.94 105 GLU A O 1
ATOM 837 N N . VAL A 1 106 ? -10.621 -7.339 3.456 1.00 95.44 106 VAL A N 1
ATOM 838 C CA . VAL A 1 106 ? -10.236 -7.841 4.773 1.00 95.44 106 VAL A CA 1
ATOM 839 C C . VAL A 1 106 ? -11.402 -7.794 5.741 1.00 95.44 106 VAL A C 1
ATOM 841 O O . VAL A 1 106 ? -12.251 -6.902 5.668 1.00 95.44 106 VAL A O 1
ATOM 844 N N . ASP A 1 107 ? -11.416 -8.734 6.681 1.00 91.69 107 ASP A N 1
ATOM 845 C CA . ASP A 1 107 ? -12.390 -8.710 7.765 1.00 91.69 107 ASP A CA 1
ATOM 846 C C . ASP A 1 107 ? -12.263 -7.417 8.596 1.00 91.69 107 ASP A C 1
ATOM 848 O O . ASP A 1 107 ? -11.171 -6.896 8.836 1.00 91.69 107 ASP A O 1
ATOM 852 N N . LYS A 1 108 ? -13.392 -6.895 9.082 1.00 85.44 108 LYS A N 1
ATOM 853 C CA . LYS A 1 108 ? -13.447 -5.659 9.879 1.00 85.44 108 LYS A CA 1
ATOM 854 C C . LYS A 1 108 ? -12.646 -5.767 11.175 1.00 85.44 108 LYS A C 1
ATOM 856 O O . LYS A 1 108 ? -12.169 -4.749 11.671 1.00 85.44 108 LYS A O 1
ATOM 861 N N . GLY A 1 109 ? -12.538 -6.978 11.722 1.00 89.25 109 GLY A N 1
ATOM 862 C CA . GLY A 1 109 ? -11.787 -7.273 12.940 1.00 89.25 109 GLY A CA 1
ATOM 863 C C . GLY A 1 109 ? -10.285 -7.469 12.733 1.00 89.25 109 GLY A C 1
ATOM 864 O O . GLY A 1 109 ? -9.594 -7.732 13.716 1.00 89.25 109 GLY A O 1
ATOM 865 N N . ILE A 1 110 ? -9.773 -7.364 11.499 1.00 94.06 110 ILE A N 1
ATOM 866 C CA . ILE A 1 110 ? -8.356 -7.612 11.234 1.00 94.06 110 ILE A CA 1
ATOM 867 C C . ILE A 1 110 ? -7.472 -6.617 11.989 1.00 94.06 110 ILE A C 1
ATOM 869 O O . ILE A 1 110 ? -7.697 -5.400 11.970 1.00 94.06 110 ILE A O 1
ATOM 873 N N . ASN A 1 111 ? -6.451 -7.145 12.656 1.00 95.06 111 ASN A N 1
ATOM 874 C CA . ASN A 1 111 ? -5.494 -6.346 13.406 1.00 95.06 111 ASN A CA 1
ATOM 875 C C . ASN A 1 111 ? -4.163 -6.188 12.651 1.00 95.06 111 ASN A C 1
ATOM 877 O O . ASN A 1 111 ? -3.930 -6.790 11.599 1.00 95.06 111 ASN A O 1
ATOM 881 N N . LEU A 1 112 ? -3.294 -5.334 13.194 1.00 96.31 112 LEU A N 1
ATOM 882 C CA . LEU A 1 112 ? -1.990 -5.038 12.608 1.00 96.31 112 LEU A CA 1
ATOM 883 C C . LEU A 1 112 ? -1.102 -6.284 12.490 1.00 96.31 112 LEU A C 1
ATOM 885 O O . LEU A 1 112 ? -0.475 -6.471 11.450 1.00 96.31 112 LEU A O 1
ATOM 889 N N . ASP A 1 113 ? -1.037 -7.121 13.525 1.00 95.69 113 ASP A N 1
ATOM 890 C CA . ASP A 1 113 ? -0.132 -8.274 13.545 1.00 95.69 113 ASP A CA 1
ATOM 891 C C . ASP A 1 113 ? -0.497 -9.287 12.456 1.00 95.69 113 ASP A C 1
ATOM 893 O O . ASP A 1 113 ? 0.383 -9.760 11.741 1.00 95.69 113 ASP A O 1
ATOM 897 N N . GLN A 1 114 ? -1.793 -9.520 12.237 1.00 95.56 114 GLN A N 1
ATOM 898 C CA . GLN A 1 114 ? -2.291 -10.382 11.160 1.00 95.56 114 GLN A CA 1
ATOM 899 C C . GLN A 1 114 ? -1.938 -9.844 9.768 1.00 95.56 114 GLN A C 1
ATOM 901 O O . GLN A 1 114 ? -1.546 -10.606 8.885 1.00 95.56 114 GLN A O 1
ATOM 906 N N . LEU A 1 115 ? -2.064 -8.529 9.554 1.00 97.00 115 LEU A N 1
ATOM 907 C CA . LEU A 1 115 ? -1.675 -7.897 8.289 1.00 97.00 115 LEU A CA 1
ATOM 908 C C . LEU A 1 115 ? -0.161 -7.931 8.085 1.00 97.00 115 LEU A C 1
ATOM 910 O O . LEU A 1 115 ? 0.300 -8.171 6.972 1.00 97.00 115 LEU A O 1
ATOM 914 N N . LYS A 1 116 ? 0.617 -7.710 9.147 1.00 96.81 116 LYS A N 1
ATOM 915 C CA . LYS A 1 116 ? 2.078 -7.772 9.107 1.00 96.81 116 LYS A CA 1
ATOM 916 C C . LYS A 1 116 ? 2.558 -9.178 8.761 1.00 96.81 116 LYS A C 1
ATOM 918 O O . LYS A 1 116 ? 3.436 -9.317 7.909 1.00 96.81 116 LYS A O 1
ATOM 923 N N . GLU A 1 117 ? 1.986 -10.193 9.399 1.00 95.81 117 GLU 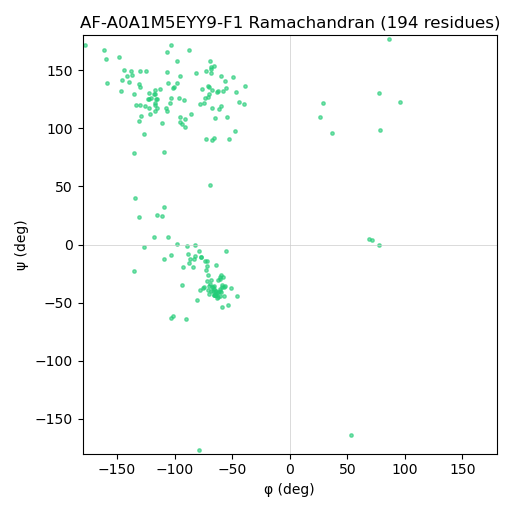A N 1
ATOM 924 C CA . GLU A 1 117 ? 2.275 -11.598 9.119 1.00 95.81 117 GLU A CA 1
ATOM 925 C C . GLU A 1 117 ? 1.956 -11.924 7.659 1.00 95.81 117 GLU A C 1
ATOM 927 O O . GLU A 1 117 ? 2.856 -12.319 6.922 1.00 95.81 117 GLU A O 1
ATOM 932 N N . TYR A 1 118 ? 0.734 -11.620 7.205 1.00 96.56 118 TYR A N 1
ATOM 933 C CA . TYR A 1 118 ? 0.335 -11.824 5.812 1.00 96.56 118 TYR A CA 1
ATOM 934 C C . TYR A 1 118 ? 1.299 -11.154 4.828 1.00 96.56 118 TYR A C 1
ATOM 936 O O . TYR A 1 118 ? 1.813 -11.806 3.921 1.00 96.56 118 TYR A O 1
ATOM 944 N N . CYS A 1 119 ? 1.586 -9.862 5.022 1.00 96.94 119 CYS A N 1
ATOM 945 C CA . CYS A 1 119 ? 2.473 -9.103 4.142 1.00 96.94 119 CYS A CA 1
ATOM 946 C C . CYS A 1 119 ? 3.885 -9.700 4.098 1.00 96.94 119 CYS A C 1
ATOM 948 O O . CYS A 1 119 ? 4.466 -9.791 3.020 1.00 96.94 119 CYS A O 1
ATOM 950 N N . SER A 1 120 ? 4.417 -10.147 5.240 1.00 96.00 120 SER A N 1
ATOM 951 C CA . SER A 1 120 ? 5.730 -10.804 5.310 1.00 96.00 120 SER A CA 1
ATOM 952 C C . SER A 1 120 ? 5.737 -12.119 4.531 1.00 96.00 120 SER A C 1
ATOM 954 O O . SER A 1 120 ? 6.662 -12.379 3.766 1.00 96.00 120 SER A O 1
ATOM 956 N N . THR A 1 121 ? 4.676 -12.916 4.671 1.00 95.19 121 THR A N 1
ATOM 957 C CA . THR A 1 121 ? 4.518 -14.195 3.976 1.00 95.19 121 THR A CA 1
ATOM 958 C C . THR A 1 121 ? 4.406 -14.029 2.464 1.00 95.19 121 THR A C 1
ATOM 960 O O . THR A 1 121 ? 5.020 -14.792 1.723 1.00 95.19 121 THR A O 1
ATOM 963 N N . VAL A 1 122 ? 3.636 -13.047 1.982 1.00 95.50 122 VAL A N 1
ATOM 964 C CA . VAL A 1 122 ? 3.390 -12.891 0.539 1.00 95.50 122 VAL A CA 1
ATOM 965 C C . VAL A 1 122 ? 4.440 -12.048 -0.177 1.00 95.50 122 VAL A C 1
ATOM 967 O O . VAL A 1 122 ? 4.514 -12.122 -1.401 1.00 95.50 122 VAL A O 1
ATOM 970 N N . LYS A 1 123 ? 5.267 -11.269 0.538 1.00 96.12 123 LYS A N 1
ATOM 971 C CA . LYS A 1 123 ? 6.307 -10.400 -0.049 1.00 96.12 123 LYS A CA 1
ATOM 972 C C . LYS A 1 123 ? 7.146 -11.087 -1.146 1.00 96.12 123 LYS A C 1
ATOM 974 O O . LYS A 1 123 ? 7.312 -10.461 -2.194 1.00 96.12 123 LYS A O 1
ATOM 979 N N . PRO A 1 124 ? 7.624 -12.343 -0.999 1.00 95.94 124 PRO A N 1
ATOM 980 C CA . PRO A 1 124 ? 8.403 -13.016 -2.047 1.00 95.94 124 PRO A CA 1
ATOM 981 C C . PRO A 1 124 ? 7.677 -13.148 -3.398 1.00 95.94 124 PRO A C 1
ATOM 983 O O . PRO A 1 124 ? 8.322 -13.124 -4.449 1.00 95.94 124 PRO A O 1
ATOM 986 N N . ASN A 1 125 ? 6.340 -13.212 -3.389 1.00 96.50 125 ASN A N 1
ATOM 987 C CA . ASN A 1 125 ? 5.510 -13.307 -4.597 1.00 96.50 125 ASN A CA 1
ATOM 988 C C . ASN A 1 125 ? 5.466 -11.992 -5.395 1.00 96.50 125 ASN A C 1
ATOM 990 O O . ASN A 1 125 ? 5.056 -11.978 -6.553 1.00 96.50 125 ASN A O 1
ATOM 994 N N . TYR A 1 126 ? 5.909 -10.889 -4.789 1.00 96.69 126 TYR A N 1
ATOM 995 C CA . TYR A 1 126 ? 5.921 -9.544 -5.361 1.00 96.69 126 TYR A CA 1
ATOM 996 C C . TYR A 1 126 ? 7.350 -9.072 -5.680 1.00 96.69 126 TYR A C 1
ATOM 998 O O . TYR A 1 126 ? 7.659 -7.887 -5.604 1.00 96.69 126 TYR A O 1
ATOM 1006 N N . SER A 1 127 ? 8.234 -9.998 -6.055 1.00 95.81 127 SER A N 1
ATOM 1007 C CA . SER A 1 127 ? 9.665 -9.751 -6.309 1.00 95.81 127 SER A CA 1
ATOM 1008 C C . SER A 1 127 ? 9.987 -9.080 -7.654 1.00 95.81 127 SER A C 1
ATOM 1010 O O . SER A 1 127 ? 11.111 -8.629 -7.858 1.00 95.81 127 SER A O 1
ATOM 1012 N N . ASN A 1 128 ? 9.013 -8.974 -8.563 1.00 95.56 128 ASN A N 1
ATOM 1013 C CA . ASN A 1 128 ? 9.165 -8.336 -9.877 1.00 95.56 128 ASN A CA 1
ATOM 1014 C C . ASN A 1 128 ? 8.456 -6.977 -9.929 1.00 95.56 128 ASN A C 1
ATOM 1016 O O . ASN A 1 128 ? 7.626 -6.676 -9.079 1.00 95.56 128 ASN A O 1
ATOM 1020 N N . GLY A 1 129 ? 8.734 -6.156 -10.941 1.00 95.62 129 GLY A N 1
ATOM 1021 C CA . GLY A 1 129 ? 8.166 -4.806 -11.044 1.00 95.62 129 GLY A CA 1
ATOM 1022 C C . GLY A 1 129 ? 8.993 -3.756 -10.292 1.00 95.62 129 GLY A C 1
ATOM 1023 O O . GLY A 1 129 ? 9.976 -4.083 -9.634 1.00 95.62 129 GLY A O 1
ATOM 1024 N N . TYR A 1 130 ? 8.597 -2.488 -10.382 1.00 96.69 130 TYR A N 1
ATOM 1025 C CA . TYR A 1 130 ? 9.236 -1.365 -9.696 1.00 96.69 130 TYR A CA 1
ATOM 1026 C C . TYR A 1 130 ? 8.591 -1.144 -8.324 1.00 96.69 130 TYR A C 1
ATOM 1028 O O . TYR A 1 130 ? 9.241 -1.310 -7.291 1.00 96.69 130 TYR A O 1
ATOM 1036 N N . PHE A 1 131 ? 7.304 -0.783 -8.318 1.00 97.12 131 PHE A N 1
ATOM 1037 C CA . PHE A 1 131 ? 6.492 -0.655 -7.110 1.00 97.12 131 PHE A CA 1
ATOM 1038 C C . PHE A 1 131 ? 5.404 -1.720 -7.089 1.00 97.12 131 PHE A C 1
ATOM 1040 O O . PHE A 1 131 ? 4.681 -1.891 -8.071 1.00 97.12 131 PHE A O 1
ATOM 1047 N N . GLN A 1 132 ? 5.251 -2.373 -5.943 1.00 98.19 132 GLN A N 1
ATOM 1048 C CA . GLN A 1 132 ? 4.155 -3.291 -5.655 1.00 98.19 132 GLN A CA 1
ATOM 1049 C C . GLN A 1 132 ? 3.355 -2.718 -4.491 1.00 98.19 132 GLN A C 1
ATOM 1051 O O . GLN A 1 132 ? 3.903 -2.464 -3.419 1.00 98.19 132 GLN A O 1
ATOM 1056 N N . ILE A 1 133 ? 2.073 -2.457 -4.721 1.00 98.56 133 ILE A N 1
ATOM 1057 C CA . ILE A 1 133 ? 1.188 -1.776 -3.778 1.00 98.56 133 ILE A CA 1
ATOM 1058 C C . ILE A 1 133 ? 0.020 -2.710 -3.480 1.00 98.56 133 ILE A C 1
ATOM 1060 O O . ILE A 1 133 ? -0.800 -2.985 -4.349 1.00 98.56 133 ILE A O 1
ATOM 1064 N N . LEU A 1 134 ? -0.069 -3.215 -2.259 1.00 98.62 134 LEU A N 1
ATOM 1065 C CA . LEU A 1 134 ? -1.177 -4.042 -1.802 1.00 98.62 134 LEU A CA 1
ATOM 1066 C C . LEU A 1 134 ? -2.086 -3.177 -0.931 1.00 98.62 134 LEU A C 1
ATOM 1068 O O . LEU A 1 134 ? -1.622 -2.550 0.020 1.00 98.62 134 LEU A O 1
ATOM 1072 N N . VAL A 1 135 ? -3.373 -3.120 -1.259 1.00 98.44 135 VAL A N 1
ATOM 1073 C CA . VAL A 1 135 ? -4.333 -2.233 -0.590 1.00 98.44 135 VAL A CA 1
ATOM 1074 C C . VAL A 1 135 ? -5.469 -3.052 -0.015 1.00 98.44 135 VAL A C 1
ATOM 1076 O O . VAL A 1 135 ? -6.125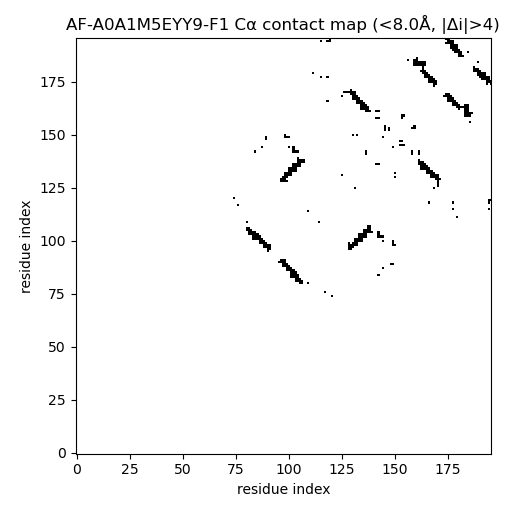 -3.806 -0.729 1.00 98.44 135 VAL A O 1
ATOM 1079 N N . PHE A 1 136 ? -5.700 -2.889 1.282 1.00 97.88 136 PHE A N 1
ATOM 1080 C CA . PHE A 1 136 ? -6.624 -3.702 2.059 1.00 97.88 136 PHE A CA 1
ATOM 1081 C C . PHE A 1 136 ? -7.881 -2.892 2.382 1.00 97.88 136 PHE A C 1
ATOM 1083 O O . PHE A 1 136 ? -7.807 -1.904 3.111 1.00 97.88 136 PHE A O 1
ATOM 1090 N N . PHE A 1 137 ? -9.034 -3.304 1.856 1.00 97.62 137 PHE A N 1
ATOM 1091 C CA . PHE A 1 137 ? -10.329 -2.651 2.053 1.00 97.62 137 PHE A CA 1
ATOM 1092 C C . PHE A 1 137 ? -11.172 -3.381 3.096 1.00 97.62 137 PHE A C 1
ATOM 1094 O O . PHE A 1 137 ? -11.315 -4.598 3.046 1.00 97.62 137 PHE A O 1
ATOM 1101 N N . LYS A 1 138 ? -11.800 -2.632 4.007 1.00 94.19 138 LYS A N 1
ATOM 1102 C CA . LYS A 1 138 ? -12.638 -3.187 5.089 1.00 94.19 138 LYS A CA 1
ATOM 1103 C C . LYS A 1 138 ? -14.075 -3.539 4.674 1.00 94.19 138 LYS A C 1
ATOM 1105 O O . LYS A 1 138 ? -14.839 -4.044 5.497 1.00 94.19 138 LYS A O 1
ATOM 1110 N N . GLN A 1 139 ? -14.504 -3.136 3.475 1.00 88.50 139 GLN A N 1
ATOM 1111 C CA . GLN A 1 139 ? -15.878 -3.319 3.001 1.00 88.50 139 GLN A CA 1
ATOM 1112 C C . GLN A 1 139 ? -15.915 -4.113 1.686 1.00 88.50 139 GLN A C 1
ATOM 1114 O O . GLN A 1 139 ? -15.233 -3.732 0.729 1.00 88.50 139 GLN A O 1
ATOM 1119 N N . PRO A 1 140 ? -16.761 -5.157 1.602 1.00 77.88 140 PRO A N 1
ATOM 1120 C CA . PRO A 1 140 ? -17.025 -5.836 0.343 1.00 77.88 140 PRO A CA 1
ATOM 1121 C C . PRO A 1 140 ? -17.565 -4.854 -0.698 1.00 77.88 140 PRO A C 1
ATOM 1123 O O . PRO A 1 140 ? -18.486 -4.082 -0.424 1.00 77.88 140 PRO A O 1
ATOM 1126 N N . GLY A 1 141 ? -17.004 -4.889 -1.906 1.00 83.19 141 GLY A N 1
ATOM 1127 C CA . GLY A 1 141 ? -17.492 -4.107 -3.047 1.00 83.19 141 GLY A CA 1
ATOM 1128 C C . GLY A 1 141 ? -17.123 -2.619 -3.054 1.00 83.19 141 GLY A C 1
ATOM 1129 O O . GLY A 1 141 ? -17.468 -1.934 -4.013 1.00 83.19 141 GLY A O 1
ATOM 1130 N N . SER A 1 142 ? -16.403 -2.105 -2.047 1.00 89.62 142 SER A N 1
ATOM 1131 C CA . SER A 1 142 ? -15.872 -0.730 -2.087 1.00 89.62 142 SER A CA 1
ATOM 1132 C C . SER A 1 142 ? -14.540 -0.621 -2.832 1.00 89.62 142 SER A C 1
ATOM 1134 O O . SER A 1 142 ? -14.126 0.476 -3.197 1.00 89.62 142 SER A O 1
ATOM 1136 N N . ALA A 1 143 ? -13.835 -1.741 -3.002 1.00 94.56 143 ALA A N 1
ATOM 1137 C CA . ALA A 1 143 ? -12.526 -1.755 -3.632 1.00 94.56 143 ALA A CA 1
ATOM 1138 C C . ALA A 1 143 ? -12.639 -1.473 -5.132 1.00 94.56 143 ALA A C 1
ATOM 1140 O O . ALA A 1 143 ? -13.367 -2.142 -5.864 1.00 94.56 143 ALA A O 1
ATOM 1141 N N . ARG A 1 144 ? -11.872 -0.491 -5.585 1.00 95.12 144 ARG A N 1
ATOM 1142 C CA . ARG A 1 144 ? -11.683 -0.149 -6.994 1.00 95.12 144 ARG A CA 1
ATOM 1143 C C . ARG A 1 144 ? -10.280 0.402 -7.170 1.00 95.12 144 ARG A C 1
ATOM 1145 O O . ARG A 1 144 ? -9.661 0.819 -6.198 1.00 95.12 144 ARG A O 1
ATOM 1152 N N . PHE A 1 145 ? -9.775 0.417 -8.395 1.00 96.81 145 PHE A N 1
ATOM 1153 C CA . PHE A 1 145 ? -8.514 1.097 -8.679 1.00 96.81 145 PHE A CA 1
ATOM 1154 C C . PHE A 1 145 ? -8.701 2.619 -8.652 1.00 96.81 145 PHE A C 1
ATOM 1156 O O . PHE A 1 145 ? -9.779 3.101 -9.015 1.00 96.81 145 PHE A O 1
ATOM 1163 N N . PRO A 1 146 ? -7.670 3.388 -8.262 1.00 95.00 146 PRO A N 1
ATOM 1164 C CA . PRO A 1 146 ? -7.726 4.836 -8.353 1.00 95.00 146 PRO A CA 1
ATOM 1165 C C . PRO A 1 146 ? -7.781 5.274 -9.823 1.00 95.00 146 PRO A C 1
ATOM 1167 O O . PRO A 1 146 ? -7.262 4.606 -10.719 1.00 95.00 146 PRO A O 1
ATOM 1170 N N . ASN A 1 147 ? -8.366 6.448 -10.060 1.00 92.25 147 ASN A N 1
ATOM 1171 C CA . ASN A 1 147 ? -8.341 7.099 -11.377 1.00 92.25 147 ASN A CA 1
ATOM 1172 C C . ASN A 1 147 ? -6.988 7.771 -11.681 1.00 92.25 147 ASN A C 1
ATOM 1174 O O . ASN A 1 147 ? -6.745 8.207 -12.803 1.00 92.25 147 ASN A O 1
ATOM 1178 N N . ASN A 1 148 ? -6.123 7.881 -10.672 1.00 91.62 148 ASN A N 1
ATOM 1179 C CA . ASN A 1 148 ? -4.767 8.409 -10.779 1.00 91.62 148 ASN A CA 1
ATOM 1180 C C . ASN A 1 148 ? -3.778 7.289 -11.152 1.00 91.62 148 ASN A C 1
ATOM 1182 O O . ASN A 1 148 ? -4.128 6.111 -11.026 1.00 91.62 148 ASN A O 1
ATOM 1186 N N . PRO A 1 149 ? -2.533 7.631 -11.540 1.00 92.69 149 PRO A N 1
ATOM 1187 C CA . PRO A 1 149 ? -1.458 6.646 -11.622 1.00 92.69 149 PRO A CA 1
ATOM 1188 C C . PRO A 1 149 ? -1.370 5.822 -10.337 1.00 92.69 149 PRO A C 1
ATOM 1190 O O . PRO A 1 149 ? -1.565 6.370 -9.247 1.00 92.69 149 PRO A O 1
ATOM 1193 N N . LEU A 1 150 ? -1.051 4.529 -10.443 1.00 94.31 150 LEU A N 1
ATOM 1194 C CA . LEU A 1 150 ? -1.094 3.614 -9.289 1.00 94.31 150 LEU A CA 1
ATOM 1195 C C . LEU A 1 150 ? -0.217 4.087 -8.118 1.00 94.31 150 LEU A C 1
ATOM 1197 O O . LEU A 1 150 ? -0.597 3.964 -6.956 1.00 94.31 150 LEU A O 1
ATOM 1201 N N . THR A 1 151 ? 0.928 4.696 -8.422 1.00 92.00 151 THR A N 1
ATOM 1202 C CA . THR A 1 151 ? 1.863 5.268 -7.438 1.00 92.00 151 THR A CA 1
ATOM 1203 C C . THR A 1 151 ? 1.351 6.542 -6.769 1.00 92.00 151 THR A C 1
ATOM 1205 O O . THR A 1 151 ? 1.845 6.918 -5.710 1.00 92.00 151 THR A O 1
ATOM 1208 N N . GLY A 1 152 ? 0.358 7.205 -7.364 1.00 91.94 152 GLY A N 1
ATOM 1209 C CA . GLY A 1 152 ? -0.333 8.354 -6.785 1.00 91.94 152 GLY A CA 1
ATOM 1210 C C . GLY A 1 152 ? -1.379 7.981 -5.734 1.00 91.94 152 GLY A C 1
ATOM 1211 O O . GLY A 1 152 ? -1.924 8.895 -5.114 1.00 91.94 152 GLY A O 1
ATOM 1212 N N . LEU A 1 153 ? -1.634 6.678 -5.545 1.00 94.75 153 LEU A N 1
ATOM 1213 C CA . LEU A 1 153 ? -2.582 6.109 -4.587 1.00 94.75 153 LEU A CA 1
ATOM 1214 C C . LEU A 1 153 ? -4.001 6.707 -4.705 1.00 94.75 153 LEU A C 1
ATOM 1216 O O . LEU A 1 153 ? -4.396 7.293 -5.721 1.00 94.75 153 LEU A O 1
ATOM 1220 N N . PHE A 1 154 ? -4.801 6.480 -3.669 1.00 95.50 154 PHE A N 1
ATOM 1221 C CA . PHE A 1 154 ? -6.170 6.951 -3.546 1.00 95.50 154 PHE A CA 1
ATOM 1222 C C . PHE A 1 154 ? -6.206 8.405 -3.080 1.00 95.50 154 PHE A C 1
ATOM 1224 O O . PHE A 1 154 ? -5.346 8.864 -2.335 1.00 95.50 154 PHE A O 1
ATOM 1231 N N . LYS A 1 155 ? -7.215 9.143 -3.546 1.00 95.25 155 LYS A N 1
ATOM 1232 C CA . LYS A 1 155 ? -7.449 10.545 -3.155 1.00 95.25 155 LYS A CA 1
ATOM 1233 C C . LYS A 1 155 ? -8.910 10.840 -2.843 1.00 95.25 155 LYS A C 1
ATOM 1235 O O . LYS A 1 155 ? -9.197 11.791 -2.126 1.00 95.25 155 LYS A O 1
ATOM 1240 N N . GLU A 1 156 ? -9.823 10.035 -3.380 1.00 95.44 156 GLU A N 1
ATOM 1241 C CA . GLU A 1 156 ? -11.250 10.204 -3.152 1.00 95.44 156 GLU A CA 1
ATOM 1242 C C . GLU A 1 156 ? -11.604 9.770 -1.732 1.00 95.44 156 GLU A C 1
ATOM 1244 O O . GLU A 1 156 ? -11.339 8.636 -1.334 1.00 95.44 156 GLU A O 1
ATOM 1249 N N . GLU A 1 157 ? -12.261 10.652 -0.981 1.00 95.94 157 GLU A N 1
ATOM 1250 C CA . GLU A 1 157 ? -12.673 10.408 0.406 1.00 95.94 157 GLU A CA 1
ATOM 1251 C C . GLU A 1 157 ? -13.443 9.086 0.569 1.00 95.94 157 GLU A C 1
ATOM 1253 O O . GLU A 1 157 ? -13.254 8.361 1.547 1.00 95.94 157 GLU A O 1
ATOM 1258 N N . SER A 1 158 ? -14.286 8.740 -0.411 1.00 94.81 158 SER A N 1
ATOM 1259 C CA . SER A 1 158 ? -15.036 7.480 -0.425 1.00 94.81 158 SER A CA 1
ATOM 1260 C C . SER A 1 158 ? -14.138 6.246 -0.388 1.00 94.81 158 SER A C 1
ATOM 1262 O O . SER A 1 158 ? -14.512 5.238 0.207 1.00 94.81 158 SER A O 1
ATOM 1264 N N . ASP A 1 159 ? -12.970 6.314 -1.024 1.00 95.62 159 ASP A N 1
ATOM 1265 C CA . ASP A 1 159 ? -12.020 5.206 -1.059 1.00 95.62 159 ASP A CA 1
ATOM 1266 C C . ASP A 1 159 ? -11.227 5.183 0.250 1.00 95.62 159 ASP A C 1
ATOM 1268 O O . ASP A 1 159 ? -11.172 4.155 0.925 1.00 95.62 159 ASP A O 1
ATOM 1272 N N . LEU A 1 160 ? -10.720 6.348 0.672 1.00 97.00 160 LEU A N 1
ATOM 1273 C CA . LEU A 1 160 ? -9.927 6.519 1.896 1.00 97.00 160 LEU A CA 1
ATOM 1274 C C . LEU A 1 160 ? -10.679 6.052 3.150 1.00 97.00 160 LEU A C 1
ATOM 1276 O O . LEU A 1 160 ? -10.098 5.433 4.039 1.00 97.00 160 LEU A O 1
ATOM 1280 N N . LYS A 1 161 ? -11.999 6.263 3.203 1.00 97.00 161 LYS A N 1
ATOM 1281 C CA . LYS A 1 161 ? -12.863 5.769 4.288 1.00 97.00 161 LYS A CA 1
ATOM 1282 C C . LYS A 1 161 ? -12.932 4.246 4.384 1.00 97.00 161 LYS A C 1
ATOM 1284 O O . LYS A 1 161 ? -13.352 3.728 5.422 1.00 97.00 161 LYS A O 1
ATOM 1289 N N . ASN A 1 162 ? -12.545 3.524 3.337 1.00 96.88 162 ASN A N 1
ATOM 1290 C CA . ASN A 1 162 ? -12.616 2.068 3.265 1.00 96.88 162 ASN A CA 1
ATOM 1291 C C . ASN A 1 162 ? -11.253 1.375 3.314 1.00 96.88 162 ASN A C 1
ATOM 1293 O O . ASN A 1 162 ? -11.220 0.167 3.551 1.00 96.88 162 ASN A O 1
ATOM 1297 N N . ILE A 1 163 ? -10.152 2.111 3.170 1.00 97.69 163 ILE A N 1
ATOM 1298 C CA . ILE A 1 163 ? -8.796 1.564 3.236 1.00 97.69 163 ILE A CA 1
ATOM 1299 C C . ILE A 1 163 ? -8.400 1.328 4.694 1.00 97.69 163 ILE A C 1
ATOM 1301 O O . ILE A 1 163 ? -8.400 2.243 5.516 1.00 97.69 163 ILE A O 1
ATOM 1305 N N . LYS A 1 164 ? -8.077 0.073 5.010 1.00 97.69 164 LYS A N 1
ATOM 1306 C CA . LYS A 1 164 ? -7.626 -0.401 6.323 1.00 97.69 164 LYS A CA 1
ATOM 1307 C C . LYS A 1 164 ? -6.105 -0.417 6.438 1.00 97.69 164 LYS A C 1
ATOM 1309 O O . LYS A 1 164 ? -5.578 -0.144 7.516 1.00 97.69 164 LYS A O 1
ATOM 1314 N N . ALA A 1 165 ? -5.414 -0.718 5.342 1.00 98.31 165 ALA A N 1
ATOM 1315 C CA . ALA A 1 165 ? -3.963 -0.659 5.268 1.00 98.31 165 ALA A CA 1
ATOM 1316 C C . ALA A 1 165 ? -3.463 -0.553 3.822 1.00 98.31 165 ALA A C 1
ATOM 1318 O O . ALA A 1 165 ? -4.157 -0.951 2.881 1.00 98.31 165 ALA A O 1
ATOM 1319 N N . VAL A 1 166 ? -2.229 -0.074 3.671 1.00 98.56 166 VAL A N 1
ATOM 1320 C CA . VAL A 1 166 ? -1.482 -0.050 2.411 1.00 98.56 166 VAL A CA 1
ATOM 1321 C C . VAL A 1 166 ? -0.095 -0.636 2.654 1.00 98.56 166 VAL A C 1
ATOM 1323 O O . VAL A 1 166 ? 0.680 -0.111 3.450 1.00 98.56 166 VAL A O 1
ATOM 1326 N N . TYR A 1 167 ? 0.239 -1.719 1.960 1.00 98.69 167 TYR A N 1
ATOM 1327 C CA . TYR A 1 167 ? 1.581 -2.293 1.957 1.00 98.69 167 TYR A CA 1
ATOM 1328 C C . TYR A 1 167 ? 2.288 -1.932 0.654 1.00 98.69 167 TYR A C 1
ATOM 1330 O O . TYR A 1 167 ? 1.795 -2.219 -0.431 1.00 98.69 167 TYR A O 1
ATOM 1338 N N . THR A 1 168 ? 3.431 -1.262 0.755 1.00 98.44 168 THR A N 1
ATOM 1339 C CA . THR A 1 168 ? 4.219 -0.818 -0.399 1.00 98.44 168 THR A CA 1
ATOM 1340 C C . THR A 1 168 ? 5.573 -1.501 -0.390 1.00 98.44 168 THR A C 1
ATOM 1342 O O . THR A 1 168 ? 6.287 -1.425 0.609 1.00 98.44 168 THR A O 1
ATOM 1345 N N . ILE A 1 169 ? 5.951 -2.090 -1.520 1.00 98.38 169 ILE A N 1
ATOM 1346 C CA . ILE A 1 169 ? 7.276 -2.645 -1.785 1.00 98.38 169 ILE A CA 1
ATOM 1347 C C . ILE A 1 169 ? 7.899 -1.856 -2.938 1.00 98.38 169 ILE A C 1
ATOM 1349 O O . ILE A 1 169 ? 7.263 -1.620 -3.967 1.00 98.38 169 ILE A O 1
ATOM 1353 N N . ASN A 1 170 ? 9.149 -1.449 -2.760 1.00 97.19 170 ASN A N 1
ATOM 1354 C CA . ASN A 1 170 ? 10.005 -0.907 -3.801 1.00 97.19 170 ASN A CA 1
ATOM 1355 C C . ASN A 1 170 ? 11.117 -1.918 -4.083 1.00 97.19 170 ASN A C 1
ATOM 1357 O O . ASN A 1 170 ? 12.079 -2.040 -3.324 1.00 97.19 170 ASN A O 1
ATOM 1361 N N . ASN A 1 171 ? 10.993 -2.628 -5.198 1.00 96.62 171 ASN A N 1
ATOM 1362 C CA . ASN A 1 171 ? 11.930 -3.691 -5.554 1.00 96.62 171 ASN A CA 1
ATOM 1363 C C . ASN A 1 171 ? 13.288 -3.158 -6.023 1.00 96.62 171 ASN A C 1
ATOM 1365 O O . ASN A 1 171 ? 14.255 -3.911 -6.067 1.00 96.62 171 ASN A O 1
ATOM 1369 N N . ILE A 1 172 ? 13.399 -1.860 -6.329 1.00 94.94 172 ILE A N 1
ATOM 1370 C CA . ILE A 1 172 ? 14.663 -1.258 -6.771 1.00 94.94 172 ILE A CA 1
ATOM 1371 C C . ILE A 1 172 ? 15.640 -1.086 -5.611 1.00 94.94 172 ILE A C 1
ATOM 1373 O O . ILE A 1 172 ? 16.844 -1.240 -5.790 1.00 94.94 172 ILE A O 1
ATOM 1377 N N . ASN A 1 173 ? 15.138 -0.752 -4.423 1.00 94.94 173 ASN A N 1
ATOM 1378 C CA . ASN A 1 173 ? 15.971 -0.524 -3.241 1.00 94.94 173 ASN A CA 1
ATOM 1379 C C . ASN A 1 173 ? 15.681 -1.499 -2.088 1.00 94.94 173 ASN A C 1
ATOM 1381 O O . ASN A 1 173 ? 16.227 -1.325 -1.002 1.00 94.94 173 ASN A O 1
ATOM 1385 N N . GLY A 1 174 ? 14.824 -2.501 -2.308 1.00 92.88 174 GLY A N 1
ATOM 1386 C CA . GLY A 1 174 ? 14.465 -3.526 -1.322 1.00 92.88 174 GLY A CA 1
ATOM 1387 C C . GLY A 1 174 ? 13.589 -3.030 -0.167 1.00 92.88 174 GLY A C 1
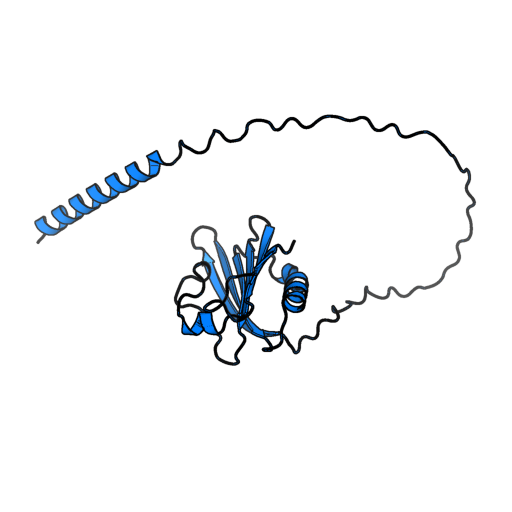ATOM 1388 O O . GLY A 1 174 ? 13.288 -3.796 0.749 1.00 92.88 174 GLY A O 1
ATOM 1389 N N . TYR A 1 175 ? 13.170 -1.764 -0.187 1.00 94.94 175 TYR A N 1
ATOM 1390 C CA . TYR A 1 175 ? 12.345 -1.179 0.861 1.00 94.94 175 TYR A CA 1
ATOM 1391 C C . TYR A 1 175 ? 10.923 -1.736 0.819 1.00 94.94 175 TYR A C 1
ATOM 1393 O O . TYR A 1 175 ? 10.299 -1.773 -0.242 1.00 94.94 175 TYR A O 1
ATOM 1401 N N . SER A 1 176 ? 10.357 -2.066 1.981 1.00 97.62 176 SER A N 1
ATOM 1402 C CA . SER A 1 176 ? 8.913 -2.251 2.091 1.00 97.62 176 SER A CA 1
ATOM 1403 C C . SER A 1 176 ? 8.338 -1.814 3.430 1.00 97.62 176 SER A C 1
ATOM 1405 O O . SER A 1 176 ? 8.934 -2.043 4.483 1.00 97.62 176 SER A O 1
ATOM 1407 N N . LYS A 1 177 ? 7.147 -1.213 3.381 1.00 98.00 177 LYS A N 1
ATOM 1408 C CA . LYS A 1 177 ? 6.427 -0.703 4.551 1.00 98.00 177 LYS A CA 1
ATOM 1409 C C . LYS A 1 177 ? 4.944 -1.029 4.506 1.00 98.00 177 LYS A C 1
ATOM 1411 O O . LYS A 1 177 ? 4.337 -1.006 3.438 1.00 98.00 177 LYS A O 1
ATOM 1416 N N . LEU A 1 178 ? 4.370 -1.270 5.675 1.00 98.69 178 LEU A N 1
ATOM 1417 C CA . LEU A 1 178 ? 2.942 -1.400 5.918 1.00 98.69 178 LEU A CA 1
ATOM 1418 C C . LEU A 1 178 ? 2.459 -0.155 6.662 1.00 98.69 178 LEU A C 1
ATOM 1420 O O . LEU A 1 178 ? 2.884 0.091 7.788 1.00 98.69 178 LEU A O 1
ATOM 1424 N N . ASP A 1 179 ? 1.569 0.605 6.036 1.00 98.62 179 ASP A N 1
ATOM 1425 C CA . ASP A 1 179 ? 0.820 1.688 6.663 1.00 98.62 179 ASP A CA 1
ATOM 1426 C C . ASP A 1 179 ? -0.534 1.129 7.119 1.00 98.62 179 ASP A C 1
ATOM 1428 O O . ASP A 1 179 ? -1.374 0.770 6.294 1.00 98.62 179 ASP A O 1
ATOM 1432 N N . TYR A 1 180 ? -0.732 1.002 8.432 1.00 98.44 180 TYR A N 1
ATOM 1433 C CA . TYR A 1 180 ? -1.957 0.486 9.047 1.00 98.44 180 TYR A CA 1
ATOM 1434 C C . TYR A 1 180 ? -2.777 1.611 9.673 1.00 98.44 180 TYR A C 1
ATOM 1436 O O . TYR A 1 180 ? -2.234 2.479 10.355 1.00 98.44 180 TYR A O 1
ATOM 1444 N N . TYR A 1 181 ? -4.096 1.555 9.507 1.00 97.75 181 TYR A N 1
ATOM 1445 C CA . TYR A 1 181 ? -5.014 2.558 10.032 1.00 97.75 181 TYR A CA 1
ATOM 1446 C C . TYR A 1 181 ? -5.940 1.942 11.079 1.00 97.75 181 TYR A C 1
ATOM 1448 O O . TYR A 1 181 ? -6.654 0.971 10.809 1.00 97.75 181 TYR A O 1
ATOM 1456 N N . GLU A 1 182 ? -5.980 2.521 12.281 1.00 96.00 182 GLU A N 1
ATOM 1457 C CA . GLU A 1 182 ? -6.857 2.038 13.356 1.00 96.00 182 GLU A CA 1
ATOM 1458 C C . GLU A 1 182 ? -8.328 2.040 12.908 1.00 96.00 182 GLU A C 1
ATOM 1460 O O . GLU A 1 182 ? -9.026 1.034 13.058 1.00 96.00 182 GLU A O 1
ATOM 1465 N N . LYS A 1 183 ? -8.766 3.125 12.252 1.00 95.69 183 LYS A N 1
ATOM 1466 C CA . LYS A 1 183 ? -10.113 3.256 11.680 1.00 95.69 183 LYS A CA 1
ATOM 1467 C C . LYS A 1 183 ? -10.117 3.061 10.168 1.00 95.69 183 LYS A C 1
ATOM 1469 O O . LYS A 1 183 ? -10.820 2.189 9.658 1.00 95.69 183 LYS A O 1
ATOM 1474 N N . ASN A 1 184 ? -9.426 3.948 9.460 1.00 96.38 184 ASN A N 1
ATOM 1475 C CA . ASN A 1 184 ? -9.221 3.979 8.009 1.00 96.38 184 ASN A CA 1
ATOM 1476 C C . ASN A 1 184 ? -8.301 5.158 7.651 1.00 96.38 184 ASN A C 1
ATOM 1478 O O . ASN A 1 184 ? -8.010 5.994 8.510 1.00 96.38 184 ASN A O 1
ATOM 1482 N N . GLU A 1 185 ? -7.869 5.234 6.397 1.00 97.25 185 GLU A N 1
ATOM 1483 C CA . GLU A 1 185 ? -6.943 6.266 5.917 1.00 97.25 185 GLU A CA 1
ATOM 1484 C C . GLU A 1 185 ? -7.478 7.700 6.066 1.00 97.25 185 GLU A C 1
ATOM 1486 O O . GLU A 1 185 ? -6.702 8.631 6.265 1.00 97.25 185 GLU A O 1
ATOM 1491 N N . TRP A 1 186 ? -8.800 7.891 6.035 1.00 97.56 186 TRP A N 1
ATOM 1492 C CA . TRP A 1 186 ? -9.408 9.213 6.211 1.00 97.56 186 TRP A CA 1
ATOM 1493 C C . TRP A 1 186 ? -9.463 9.674 7.676 1.00 97.56 186 TRP A C 1
ATOM 1495 O O . TRP A 1 186 ? -9.273 10.849 7.978 1.00 97.56 186 TRP A O 1
ATOM 1505 N N . GLU A 1 187 ? -9.762 8.759 8.599 1.00 97.25 187 GLU A N 1
ATOM 1506 C CA . GLU A 1 187 ? -10.108 9.093 9.990 1.00 97.25 187 GLU A CA 1
ATOM 1507 C C . GLU A 1 187 ? -8.980 8.856 10.999 1.00 97.25 187 GLU A C 1
ATOM 1509 O O . GLU A 1 187 ? -9.123 9.208 12.173 1.00 97.25 187 GLU A O 1
ATOM 1514 N N . SER A 1 188 ? -7.886 8.214 10.588 1.00 96.88 188 SER A N 1
ATOM 1515 C CA . SER A 1 188 ? -6.766 7.887 11.473 1.00 96.88 188 SER A CA 1
ATOM 1516 C C . SER A 1 188 ? -5.426 8.066 10.776 1.00 96.88 188 SER A C 1
ATOM 1518 O O . SER A 1 188 ? -5.294 7.792 9.588 1.00 96.88 188 SER A O 1
ATOM 1520 N N . LEU A 1 189 ? -4.420 8.498 11.538 1.00 97.50 189 LEU A N 1
ATOM 1521 C CA . LEU A 1 189 ? -3.039 8.525 11.067 1.00 97.50 189 LEU A CA 1
ATOM 1522 C C . LEU A 1 189 ? -2.513 7.098 10.893 1.00 97.50 189 LEU A C 1
ATOM 1524 O O . LEU A 1 189 ? -2.886 6.194 11.643 1.00 97.50 189 LEU A O 1
ATOM 1528 N N . ALA A 1 190 ? -1.625 6.919 9.917 1.00 97.88 190 ALA A N 1
ATOM 1529 C CA . ALA A 1 190 ? -0.972 5.641 9.691 1.00 97.88 190 ALA A CA 1
ATOM 1530 C C . ALA A 1 190 ? -0.025 5.301 10.848 1.00 97.88 190 ALA A C 1
ATOM 1532 O O . ALA A 1 190 ? 0.825 6.104 11.239 1.00 97.88 190 ALA A O 1
ATOM 1533 N N . GLN A 1 191 ? -0.121 4.068 11.332 1.00 98.19 191 GLN A N 1
ATOM 1534 C CA . GLN A 1 191 ? 0.979 3.396 11.998 1.00 98.19 191 GLN A CA 1
ATOM 1535 C C . GLN A 1 191 ? 1.833 2.736 10.913 1.00 98.19 191 GLN A C 1
ATOM 1537 O O . GLN A 1 191 ? 1.371 1.813 10.243 1.00 98.19 191 GLN A O 1
ATOM 1542 N N . THR A 1 192 ? 3.060 3.221 10.723 1.00 98.12 192 THR A N 1
ATOM 1543 C CA . THR A 1 192 ? 3.978 2.718 9.690 1.00 98.12 192 THR A CA 1
ATOM 1544 C C . THR A 1 192 ? 4.942 1.687 10.271 1.00 98.12 192 THR A C 1
ATOM 1546 O O . THR A 1 192 ? 5.650 1.961 11.241 1.00 98.12 192 THR A O 1
ATOM 1549 N N . ILE A 1 193 ? 4.992 0.504 9.659 1.00 97.75 193 ILE A N 1
ATOM 1550 C CA . ILE A 1 193 ? 5.861 -0.608 10.048 1.00 97.75 193 ILE A CA 1
ATOM 1551 C C . ILE A 1 193 ? 6.727 -0.986 8.849 1.00 97.75 193 ILE A C 1
ATOM 1553 O O . ILE A 1 193 ? 6.206 -1.312 7.785 1.00 97.75 193 ILE A O 1
ATOM 1557 N N . ASN A 1 194 ? 8.047 -1.005 9.023 1.00 97.25 194 ASN A N 1
ATOM 1558 C CA . ASN A 1 194 ? 8.943 -1.587 8.026 1.00 97.25 194 ASN A CA 1
ATOM 1559 C C . ASN A 1 194 ? 8.881 -3.114 8.114 1.00 97.25 194 ASN A C 1
ATOM 1561 O O . ASN A 1 194 ? 8.956 -3.684 9.205 1.00 97.25 194 ASN A O 1
ATOM 1565 N N . ILE A 1 195 ? 8.758 -3.764 6.962 1.00 92.94 195 ILE A N 1
ATOM 1566 C CA . ILE A 1 195 ? 8.777 -5.223 6.844 1.00 92.94 195 ILE A CA 1
ATOM 1567 C C . ILE A 1 195 ? 9.997 -5.560 5.995 1.00 92.94 195 ILE A C 1
ATOM 1569 O O . ILE A 1 195 ? 10.062 -5.151 4.837 1.00 92.94 195 ILE A O 1
ATOM 1573 N N . ASN A 1 196 ? 10.981 -6.240 6.576 1.00 83.81 196 ASN A N 1
ATOM 1574 C CA . ASN A 1 196 ? 12.226 -6.604 5.895 1.00 83.81 196 ASN A CA 1
ATOM 1575 C C . ASN A 1 196 ? 12.112 -7.991 5.281 1.00 83.81 196 ASN A C 1
ATOM 1577 O O . ASN A 1 196 ? 11.579 -8.883 5.968 1.00 83.81 196 ASN A O 1
#

Secondary structure (DSSP, 8-state):
-HHHHHHHHHHHHHHHHHHHHHHTTGGGSSS-----------------------------------------------TTSEEEEEEEEEE-TTTS-EEEEEEEEE-TT--HHHHHHHHHHHGGGG-SSSEEEEEEESSTT-----SS-GGG----HHHHTTEEEEEEEETTTTEEEEEEESS-TTTS-EEEEE--

Mean predicted aligned error: 17.11 Å

Nearest PDB structures (foldseek):
  6bt2-assembly2_B  TM=3.353E-01  e=6.448E-02  Homo sapiens
  2vxo-assembly1_A  TM=4.191E-01  e=8.101E-01  Homo sapiens
  2vxo-assembly1_B  TM=4.169E-01  e=1.412E+00  Homo sapiens
  8qie-assembly1_SI  TM=2.709E-01  e=6.328E-01  Leishmania major strain Friedlin
  8p5d-assembly1_SH0  TM=4.191E-01  e=3.564E+00  Spraguea lophii 42_110

Foldseek 3Di:
DVVVVVVVVVVVVVVVVVVVVVVVVPPPPPDPPPDDDDDDDDDDDDDDDDDDDDDDDDDDDDDDDDPPDPPPPPPPQPCPFKAWDDKDWDADPVPRFIAMETEIEGALPDDDVSVLVVCLVCVVVVLGGFKYKYWYFHDPPLDDQAPDPNVVPDDDPSNQQGTQWMWMAGNVVRWIKIFGAPRGRNPGGTDIDTRD

pLDDT: mean 77.27, std 24.11, range [32.09, 98.69]

Radius of gyration: 28.13 Å; Cα contacts (8 Å, |Δi|>4): 239; chains: 1; bounding box: 60×85×67 Å

Sequence (196 aa):
MIKLQVSLALEYYKLFIMNIKLSLISCAAFAIFLSCSNGNDKKEESIKNTDIDSITILDLEETNRTIESPTDSEPAYNNSIIKLIDSKQEIRELDGNFNQMTLFEVDKGINLDQLKEYCSTVKPNYSNGYFQILVFFKQPGSARFPNNPLTGLFKEESDLKNIKAVYTINNINGYSKLDYYEKNEWESLAQTININ